Protein AF-A0A414ZRD3-F1 (afdb_monomer_lite)

Foldseek 3Di:
DDAQWEPVCVVVVNFKAKFQPFAPQVPPADKAQEQEAEPVRFFAKYFFFWWKAWAAAPPPDDGYTYIYRDAQQAFTWTFHADFPPPDDDDDPPPDPRPRIDGTPGTTTIGHHDFVVVPWGKMKMWLRLAYPVASVLLDAFWKWADPRRGGIHTDGNVCVVVSVQGGQWMWGQHDWDDDPVTIIGMTTTPHGHGHD

Secondary structure (DSSP, 8-state):
----S-HHHHHTT----EEEEE-GGGTTS-EEEEEEE-TTS-B--EETT-EEEEEEE-SSSSSEEEEEEPPTTS--EEE-PPP---S----TT------EEPTTS-EEEEEPPPTTT---EEEEEGGGB-GGGGGG--TT-EEEE-SSS-EEEE-GGGHHHHHHH-SEEEEEEEEEE-SS-EEEEEEEEEE----

pLDDT: mean 84.53, std 17.94, range [35.38, 98.69]

Sequence (195 aa):
MAIFTNLVAKEQKLHGLFESSQLLATDVGNIYDALVRDESNNPISVDNGVALKIGDYSGNGLEERYATIAKITDKIAVTGAPAEVKTALTIEQGQAYNYTNPAGKPVKTYQIADPSVHIDIFGIASYQFTDDSAEKVKVGNLVTVDGKGAWLASEATDLATLQGTNGFIGKIHSLSVGTYYTIVRIQVLQNKDIA

Organism: NCBI:txid39491

Structure (mmCIF, N/CA/C/O backbone):
data_AF-A0A414ZRD3-F1
#
_entry.id   AF-A0A414ZRD3-F1
#
loop_
_atom_site.group_PDB
_atom_site.id
_atom_site.type_symbol
_atom_site.label_atom_id
_atom_site.label_alt_id
_atom_site.label_comp_id
_atom_site.label_asym_id
_atom_site.label_entity_id
_atom_site.label_seq_id
_atom_site.pdbx_PDB_ins_code
_atom_site.Cartn_x
_atom_site.Cartn_y
_atom_site.Cartn_z
_atom_site.occupancy
_atom_site.B_iso_or_equiv
_atom_site.auth_seq_id
_atom_site.auth_comp_id
_atom_site.auth_asym_id
_atom_site.auth_atom_id
_atom_site.pdbx_PDB_model_num
ATOM 1 N N . MET A 1 1 ? -3.265 14.298 -15.987 1.00 35.41 1 MET A N 1
ATOM 2 C CA . MET A 1 1 ? -2.318 13.745 -15.000 1.00 35.41 1 MET A CA 1
ATOM 3 C C . MET A 1 1 ? -3.054 13.688 -13.671 1.00 35.41 1 MET A C 1
ATOM 5 O O . MET A 1 1 ? -3.299 14.736 -13.086 1.00 35.41 1 MET A O 1
ATOM 9 N N . ALA A 1 2 ? -3.560 12.514 -13.289 1.00 36.84 2 ALA A N 1
ATOM 10 C CA . ALA A 1 2 ? -4.212 12.340 -11.995 1.00 36.84 2 ALA A CA 1
ATOM 11 C C . ALA A 1 2 ? -3.106 12.108 -10.963 1.00 36.84 2 ALA A C 1
ATOM 13 O O . ALA A 1 2 ? -2.348 11.153 -11.087 1.00 36.84 2 ALA A O 1
ATOM 14 N N . ILE A 1 3 ? -2.955 13.044 -10.030 1.00 42.44 3 ILE A N 1
ATOM 15 C CA . ILE A 1 3 ? -2.097 12.880 -8.857 1.00 42.44 3 ILE A CA 1
ATOM 16 C C . ILE A 1 3 ? -3.043 12.403 -7.751 1.00 42.44 3 ILE A C 1
ATOM 18 O O . ILE A 1 3 ? -4.055 13.059 -7.495 1.00 42.44 3 ILE A O 1
ATOM 22 N N . PHE A 1 4 ? -2.771 11.228 -7.189 1.00 51.03 4 PHE A N 1
ATOM 23 C CA . PHE A 1 4 ? -3.685 10.457 -6.339 1.00 51.03 4 PHE A CA 1
ATOM 24 C C . PHE A 1 4 ? -3.555 10.846 -4.859 1.00 51.03 4 PHE A C 1
ATOM 26 O O . PHE A 1 4 ? -3.193 10.039 -4.009 1.00 51.03 4 PHE A O 1
ATOM 33 N N . THR A 1 5 ? -3.793 12.123 -4.569 1.00 48.34 5 THR A N 1
ATOM 34 C CA . THR A 1 5 ? -3.696 12.711 -3.223 1.00 48.34 5 THR A CA 1
ATOM 35 C C . THR A 1 5 ? -4.954 13.533 -2.936 1.00 48.34 5 THR A C 1
ATOM 37 O O . THR A 1 5 ? -5.730 13.831 -3.852 1.00 48.34 5 THR A O 1
ATOM 40 N N . ASN A 1 6 ? -5.188 13.868 -1.668 1.00 50.28 6 ASN A N 1
ATOM 41 C CA . ASN A 1 6 ? -6.311 14.712 -1.283 1.00 50.28 6 ASN A CA 1
ATOM 42 C C . ASN A 1 6 ? -6.198 16.153 -1.835 1.00 50.28 6 ASN A C 1
ATOM 44 O O . ASN A 1 6 ? -5.124 16.606 -2.249 1.00 50.28 6 ASN A O 1
ATOM 48 N N . LEU A 1 7 ? -7.315 16.893 -1.887 1.00 46.22 7 LEU A N 1
ATOM 49 C CA . LEU A 1 7 ? -7.346 18.200 -2.566 1.00 46.22 7 LEU A CA 1
ATOM 50 C C . LEU A 1 7 ? -6.367 19.206 -1.935 1.00 46.22 7 LEU A C 1
ATOM 52 O O . LEU A 1 7 ? -5.680 19.937 -2.649 1.00 46.22 7 LEU A O 1
ATOM 56 N N . VAL A 1 8 ? -6.242 19.177 -0.607 1.00 49.94 8 VAL A N 1
ATOM 57 C CA . VAL A 1 8 ? -5.342 20.046 0.165 1.00 49.94 8 VAL A CA 1
ATOM 58 C C . VAL A 1 8 ? -3.869 19.767 -0.157 1.00 49.94 8 VAL A C 1
ATOM 60 O O . VAL A 1 8 ? -3.094 20.700 -0.368 1.00 49.94 8 VAL A O 1
ATOM 63 N N . ALA A 1 9 ? -3.461 18.502 -0.269 1.00 53.88 9 ALA A N 1
ATOM 64 C CA . ALA A 1 9 ? -2.097 18.139 -0.648 1.00 53.88 9 ALA A CA 1
ATOM 65 C C . ALA A 1 9 ? -1.791 18.499 -2.106 1.00 53.88 9 ALA A C 1
ATOM 67 O O . ALA A 1 9 ? -0.681 18.944 -2.402 1.00 53.88 9 ALA A O 1
ATOM 68 N N . LYS A 1 10 ? -2.774 18.397 -3.009 1.00 54.47 10 LYS A N 1
ATOM 69 C CA . LYS A 1 10 ? -2.635 18.878 -4.391 1.00 54.47 10 LYS A CA 1
ATOM 70 C C . LYS A 1 10 ? -2.403 20.391 -4.453 1.00 54.47 10 LYS A C 1
ATOM 72 O O . LYS A 1 10 ? -1.546 20.842 -5.213 1.00 54.47 10 LYS A O 1
ATOM 77 N N . GLU A 1 11 ? -3.132 21.171 -3.656 1.00 47.06 11 GLU A N 1
ATOM 78 C CA . GLU A 1 11 ? -2.962 22.629 -3.555 1.00 47.06 11 GLU A CA 1
ATOM 79 C C . GLU A 1 11 ? -1.602 23.014 -2.954 1.00 47.06 11 GLU A C 1
ATOM 81 O O . GLU A 1 11 ? -0.980 23.984 -3.387 1.00 47.06 11 GLU A O 1
ATOM 86 N N . GLN A 1 12 ? -1.103 22.208 -2.015 1.00 57.59 12 GLN A N 1
ATOM 87 C CA . GLN A 1 12 ? 0.185 22.405 -1.346 1.00 57.59 12 GLN A CA 1
ATOM 88 C C . GLN A 1 12 ? 1.379 21.752 -2.062 1.00 57.59 12 GLN A C 1
ATOM 90 O O . GLN A 1 12 ? 2.509 21.885 -1.596 1.00 57.59 12 GLN A O 1
ATOM 95 N N . LYS A 1 13 ? 1.159 21.078 -3.203 1.00 62.69 13 LYS A N 1
ATOM 96 C CA . LYS A 1 13 ? 2.177 20.305 -3.946 1.00 62.69 13 LYS A CA 1
ATOM 97 C C . LYS A 1 13 ? 2.920 19.280 -3.074 1.00 62.69 13 LYS A C 1
ATOM 99 O O . LYS A 1 13 ? 4.121 19.075 -3.240 1.00 62.69 13 LYS A O 1
ATOM 104 N N . LEU A 1 14 ? 2.213 18.652 -2.138 1.00 66.56 14 LEU A N 1
ATOM 105 C CA . LEU A 1 14 ? 2.764 17.562 -1.338 1.00 66.56 14 LEU A CA 1
ATOM 106 C C . LEU A 1 14 ? 2.752 16.269 -2.160 1.00 66.56 14 LEU A C 1
ATOM 108 O O . LEU A 1 14 ? 1.752 15.940 -2.797 1.00 66.56 14 LEU A O 1
ATOM 112 N N . HIS A 1 15 ? 3.865 15.544 -2.122 1.00 73.19 15 HIS A N 1
ATOM 113 C CA . HIS A 1 15 ? 4.034 14.240 -2.762 1.00 73.19 15 HIS A CA 1
ATOM 114 C C . HIS A 1 15 ? 4.050 13.141 -1.692 1.00 73.19 15 HIS A C 1
ATOM 116 O O . HIS A 1 15 ? 4.517 13.401 -0.587 1.00 73.19 15 HIS A O 1
ATOM 122 N N . GLY A 1 16 ? 3.522 11.950 -2.003 1.00 72.75 16 GLY A N 1
ATOM 123 C CA . GLY A 1 16 ? 3.309 10.850 -1.040 1.00 72.75 16 GLY A CA 1
ATOM 124 C C . GLY A 1 16 ? 4.545 10.393 -0.256 1.00 72.75 16 GLY A C 1
ATOM 125 O O . GLY A 1 16 ? 5.668 10.648 -0.646 1.00 72.75 16 GLY A O 1
ATOM 126 N N . LEU A 1 17 ? 4.376 9.701 0.867 1.00 82.50 17 LEU A N 1
ATOM 127 C CA . LEU A 1 17 ? 5.479 9.278 1.736 1.00 82.50 17 LEU A CA 1
ATOM 128 C C . LEU A 1 17 ? 5.394 7.780 2.009 1.00 82.50 17 LEU A C 1
ATOM 130 O O . LEU A 1 17 ? 4.309 7.212 2.079 1.00 82.50 17 LEU A O 1
ATOM 134 N N . PHE A 1 18 ? 6.549 7.154 2.219 1.00 87.75 18 PHE A N 1
ATOM 135 C CA . PHE A 1 18 ? 6.627 5.771 2.668 1.00 87.75 18 PHE A CA 1
ATOM 136 C C . PHE A 1 18 ? 7.650 5.608 3.792 1.00 87.75 18 PHE A C 1
ATOM 138 O O . PHE A 1 18 ? 8.764 6.123 3.702 1.00 87.75 18 PHE A O 1
ATOM 145 N N . GLU A 1 19 ? 7.274 4.874 4.835 1.00 88.56 19 GLU A N 1
ATOM 146 C CA . GLU A 1 19 ? 8.151 4.460 5.930 1.00 88.56 19 GLU A CA 1
ATOM 147 C C . GLU A 1 19 ? 8.167 2.927 6.009 1.00 88.56 19 GLU A C 1
ATOM 149 O O . GLU A 1 19 ? 7.139 2.295 6.252 1.00 88.56 19 GLU A O 1
ATOM 154 N N . SER A 1 20 ? 9.336 2.312 5.832 1.00 86.75 20 SER A N 1
ATOM 155 C CA . SER A 1 20 ? 9.528 0.872 6.021 1.00 86.75 20 SER A CA 1
ATOM 156 C C . SER A 1 20 ? 9.802 0.572 7.500 1.00 86.75 20 SER A C 1
ATOM 158 O O . SER A 1 20 ? 10.960 0.527 7.917 1.00 86.75 20 SER A O 1
ATOM 160 N N . SER A 1 21 ? 8.751 0.433 8.312 1.00 84.06 21 SER A N 1
ATOM 161 C CA . SER A 1 21 ? 8.888 0.269 9.769 1.00 84.06 21 SER A CA 1
ATOM 162 C C . SER A 1 21 ? 9.211 -1.175 10.180 1.00 84.06 21 SER A C 1
ATOM 164 O O . SER A 1 21 ? 10.106 -1.399 10.988 1.00 84.06 21 SER A O 1
ATOM 166 N N . GLN A 1 22 ? 8.471 -2.151 9.646 1.00 92.56 22 GLN A N 1
ATOM 167 C CA . GLN A 1 22 ? 8.646 -3.580 9.910 1.00 92.56 22 GLN A CA 1
ATOM 168 C C . GLN A 1 22 ? 8.174 -4.368 8.684 1.00 92.56 22 GLN A C 1
ATOM 170 O O . GLN A 1 22 ? 7.036 -4.823 8.636 1.00 92.56 22 GLN A O 1
ATOM 175 N N . LEU A 1 23 ? 9.024 -4.498 7.670 1.00 93.00 23 LEU A N 1
ATOM 176 C CA . LEU A 1 23 ? 8.671 -5.190 6.432 1.00 93.00 23 LEU A CA 1
ATOM 177 C C . LEU A 1 23 ? 9.570 -6.394 6.223 1.00 93.00 23 LEU A C 1
ATOM 179 O O . LEU A 1 23 ? 10.780 -6.241 6.134 1.00 93.00 23 LEU A O 1
ATOM 183 N N . LEU A 1 24 ? 8.988 -7.578 6.030 1.00 93.12 24 LEU A N 1
ATOM 184 C CA . LEU A 1 24 ? 9.769 -8.775 5.703 1.00 93.12 24 LEU A CA 1
ATOM 185 C C . LEU A 1 24 ? 10.642 -8.563 4.452 1.00 93.12 24 LEU A C 1
ATOM 187 O O . LEU A 1 24 ? 11.745 -9.101 4.347 1.00 93.12 24 LEU A O 1
ATOM 191 N N . ALA A 1 25 ? 10.155 -7.754 3.507 1.00 89.44 25 ALA A N 1
ATOM 192 C CA . ALA A 1 25 ? 10.850 -7.397 2.275 1.00 89.44 25 ALA A CA 1
ATOM 193 C C . ALA A 1 25 ? 12.194 -6.684 2.479 1.00 89.44 25 ALA A C 1
ATOM 195 O O . ALA A 1 25 ? 13.026 -6.744 1.581 1.00 89.44 25 ALA A O 1
ATOM 196 N N . THR A 1 26 ? 12.435 -6.028 3.620 1.00 87.06 26 THR A N 1
ATOM 197 C CA . THR A 1 26 ? 13.738 -5.389 3.870 1.00 87.06 26 THR A CA 1
ATOM 198 C C . THR A 1 26 ? 14.822 -6.385 4.263 1.00 87.06 26 THR A C 1
ATOM 200 O O . THR A 1 26 ? 15.998 -6.065 4.117 1.00 87.06 26 THR A O 1
ATOM 203 N N . ASP A 1 27 ? 14.434 -7.579 4.716 1.00 86.38 27 ASP A N 1
ATOM 204 C CA . ASP A 1 27 ? 15.366 -8.614 5.160 1.00 86.38 27 ASP A CA 1
ATOM 205 C C . ASP A 1 27 ? 15.469 -9.766 4.153 1.00 86.38 27 ASP A C 1
ATOM 207 O O . ASP A 1 27 ? 16.566 -10.135 3.735 1.00 86.38 27 ASP A O 1
ATOM 211 N N . VAL A 1 28 ? 14.331 -10.363 3.776 1.00 87.00 28 VAL A N 1
ATOM 212 C CA . VAL A 1 28 ? 14.288 -11.621 2.997 1.00 87.00 28 VAL A CA 1
ATOM 213 C C . VAL A 1 28 ? 13.111 -11.738 2.017 1.00 87.00 28 VAL A C 1
ATOM 215 O O . VAL A 1 28 ? 13.013 -12.732 1.299 1.00 87.00 28 VAL A O 1
ATOM 218 N N . GLY A 1 29 ? 12.183 -10.779 1.995 1.00 84.38 29 GLY A N 1
ATOM 219 C CA . GLY A 1 29 ? 11.074 -10.756 1.032 1.00 84.38 29 GLY A CA 1
ATOM 220 C C . GLY A 1 29 ? 11.460 -10.137 -0.317 1.00 84.38 29 GLY A C 1
ATOM 221 O O . GLY A 1 29 ? 12.619 -9.813 -0.563 1.00 84.38 29 GLY A O 1
ATOM 222 N N . ASN A 1 30 ? 10.480 -9.956 -1.208 1.00 90.69 30 ASN A N 1
ATOM 223 C CA . ASN A 1 30 ? 10.746 -9.365 -2.519 1.00 90.69 30 ASN A CA 1
ATOM 224 C C . ASN A 1 30 ? 10.686 -7.833 -2.485 1.00 90.69 30 ASN A C 1
ATOM 226 O O . ASN A 1 30 ? 9.733 -7.234 -1.977 1.00 90.69 30 ASN A O 1
ATOM 230 N N . ILE A 1 31 ? 11.668 -7.215 -3.134 1.00 91.75 31 ILE A N 1
ATOM 231 C CA . ILE A 1 31 ? 11.640 -5.814 -3.547 1.00 91.75 31 ILE A CA 1
ATOM 232 C C . ILE A 1 31 ? 11.583 -5.816 -5.073 1.00 91.75 31 ILE A C 1
ATOM 234 O O . ILE A 1 31 ? 12.368 -6.496 -5.726 1.00 91.75 31 ILE A O 1
ATOM 238 N N . TYR A 1 32 ? 10.635 -5.082 -5.641 1.00 91.75 32 TYR A N 1
ATOM 239 C CA . TYR A 1 32 ? 10.411 -5.019 -7.080 1.00 91.75 32 TYR A CA 1
ATOM 240 C C . TYR A 1 32 ? 10.916 -3.702 -7.657 1.00 91.75 32 TYR A C 1
ATOM 242 O O . TYR A 1 32 ? 10.793 -2.651 -7.024 1.00 91.75 32 TYR A O 1
ATOM 250 N N . ASP A 1 33 ? 11.381 -3.756 -8.902 1.00 92.44 33 ASP A N 1
ATOM 251 C CA . ASP A 1 33 ? 11.496 -2.590 -9.773 1.00 92.44 33 ASP A CA 1
ATOM 252 C C . ASP A 1 33 ? 10.212 -2.473 -10.604 1.00 92.44 33 ASP A C 1
ATOM 254 O O . ASP A 1 33 ? 10.055 -3.111 -11.641 1.00 92.44 33 ASP A O 1
ATOM 258 N N . ALA A 1 34 ? 9.235 -1.708 -10.117 1.00 93.25 34 ALA A N 1
ATOM 259 C CA . ALA A 1 34 ? 7.909 -1.658 -10.723 1.00 93.25 34 ALA A CA 1
ATOM 260 C C . ALA A 1 34 ? 7.821 -0.578 -11.810 1.00 93.25 34 ALA A C 1
ATOM 262 O O . ALA A 1 34 ? 7.983 0.609 -11.538 1.00 93.25 34 ALA A O 1
ATOM 263 N N . LEU A 1 35 ? 7.507 -0.969 -13.042 1.00 93.75 35 LEU A N 1
ATOM 264 C CA . LEU A 1 35 ? 7.191 -0.062 -14.139 1.00 93.75 35 LEU A CA 1
ATOM 265 C C . LEU A 1 35 ? 5.676 0.174 -14.183 1.00 93.75 35 LEU A C 1
ATOM 267 O O . LEU A 1 35 ? 4.923 -0.644 -14.721 1.00 93.75 35 LEU A O 1
ATOM 271 N N . VAL A 1 36 ? 5.237 1.291 -13.596 1.00 94.38 36 VAL A N 1
ATOM 272 C CA . VAL A 1 36 ? 3.813 1.560 -13.341 1.00 94.38 36 VAL A CA 1
ATOM 273 C C . VAL A 1 36 ? 3.098 2.113 -14.568 1.00 94.38 36 VAL A C 1
ATOM 275 O O . VAL A 1 36 ? 3.579 3.042 -15.227 1.00 94.38 36 VAL A O 1
ATOM 278 N N . ARG A 1 37 ? 1.932 1.539 -14.869 1.00 94.75 37 ARG A N 1
ATOM 279 C CA . ARG A 1 37 ? 1.110 1.874 -16.033 1.00 94.75 37 ARG A CA 1
ATOM 280 C C . ARG A 1 37 ? -0.361 2.049 -15.673 1.00 94.75 37 ARG A C 1
ATOM 282 O O . ARG A 1 37 ? -0.838 1.511 -14.674 1.00 94.75 37 ARG A O 1
ATOM 289 N N . ASP A 1 38 ? -1.068 2.814 -16.497 1.00 92.38 38 ASP A N 1
ATOM 290 C CA . ASP A 1 38 ? -2.527 2.903 -16.456 1.00 92.38 38 ASP A CA 1
ATOM 291 C C . ASP A 1 38 ? -3.198 1.704 -17.155 1.00 92.38 38 ASP A C 1
ATOM 293 O O . ASP A 1 38 ? -2.541 0.828 -17.722 1.00 92.38 38 ASP A O 1
ATOM 297 N N . GLU A 1 39 ? -4.532 1.668 -17.136 1.00 87.31 39 GLU A N 1
ATOM 298 C CA . GLU A 1 39 ? -5.321 0.604 -17.776 1.00 87.31 39 GLU A CA 1
ATOM 299 C C . GLU A 1 39 ? -5.175 0.567 -19.308 1.00 87.31 39 GLU A C 1
ATOM 301 O O . GLU A 1 39 ? -5.466 -0.449 -19.934 1.00 87.31 39 GLU A O 1
ATOM 306 N N . SER A 1 40 ? -4.705 1.657 -19.920 1.00 91.06 40 SER A N 1
ATOM 307 C CA . SER A 1 40 ? -4.393 1.749 -21.351 1.00 91.06 40 SER A CA 1
ATOM 308 C C . SER A 1 40 ? -2.931 1.404 -21.655 1.00 91.06 40 SER A C 1
ATOM 310 O O . SER A 1 40 ? -2.465 1.619 -22.774 1.00 91.06 40 SER A O 1
ATOM 312 N N . ASN A 1 41 ? -2.206 0.846 -20.678 1.00 89.81 41 ASN A N 1
ATOM 313 C CA . ASN A 1 41 ? -0.805 0.452 -20.773 1.00 89.81 41 ASN A CA 1
ATOM 314 C C . ASN A 1 41 ? 0.167 1.633 -20.982 1.00 89.81 41 ASN A C 1
ATOM 316 O O . ASN A 1 41 ? 1.323 1.428 -21.374 1.00 89.81 41 ASN A O 1
ATOM 320 N N . ASN A 1 42 ? -0.256 2.866 -20.696 1.00 93.50 42 ASN A N 1
ATOM 321 C CA . ASN A 1 42 ? 0.625 4.028 -20.737 1.00 93.50 42 ASN A CA 1
ATOM 322 C C . ASN A 1 42 ? 1.399 4.142 -19.422 1.00 93.50 42 ASN A C 1
ATOM 324 O O . ASN A 1 42 ? 0.802 3.997 -18.355 1.00 93.50 42 ASN A O 1
ATOM 328 N N . PRO A 1 43 ? 2.709 4.437 -19.455 1.00 92.62 43 PRO A N 1
ATOM 329 C CA . PRO A 1 43 ? 3.460 4.718 -18.241 1.00 92.62 43 PRO A CA 1
ATOM 330 C C . PRO A 1 43 ? 2.903 5.940 -17.507 1.00 92.62 43 PRO A C 1
ATOM 332 O O . PRO A 1 43 ? 2.621 6.966 -18.129 1.00 92.62 43 PRO A O 1
ATOM 335 N N . ILE A 1 44 ? 2.805 5.851 -16.183 1.00 91.56 44 ILE A N 1
ATOM 336 C CA . ILE A 1 44 ? 2.322 6.941 -15.329 1.00 91.56 44 ILE A CA 1
ATOM 337 C C . ILE A 1 44 ? 3.315 7.255 -14.218 1.00 91.56 44 ILE A C 1
ATOM 339 O O . ILE A 1 44 ? 4.069 6.388 -13.780 1.00 91.56 44 ILE A O 1
ATOM 343 N N . SER A 1 45 ? 3.313 8.509 -13.769 1.00 88.50 45 SER A N 1
ATOM 344 C CA . SER A 1 45 ? 4.030 8.895 -12.557 1.00 88.50 45 SER A CA 1
ATOM 345 C C . SER A 1 45 ? 3.254 8.433 -11.329 1.00 88.50 45 SER A C 1
ATOM 347 O O . SER A 1 45 ? 2.021 8.439 -11.342 1.00 88.50 45 SER A O 1
ATOM 349 N N . VAL A 1 46 ? 3.964 8.074 -10.265 1.00 87.12 46 VAL A N 1
ATOM 350 C CA . VAL A 1 46 ? 3.355 7.573 -9.030 1.00 87.12 46 VAL A CA 1
ATOM 351 C C . VAL A 1 46 ? 4.113 8.063 -7.807 1.00 87.12 46 VAL A C 1
ATOM 353 O O . VAL A 1 46 ? 5.341 8.101 -7.802 1.00 87.12 46 VAL A O 1
ATOM 356 N N . ASP A 1 47 ? 3.390 8.417 -6.755 1.00 86.94 47 ASP A N 1
ATOM 357 C CA . ASP A 1 47 ? 4.009 8.822 -5.498 1.00 86.94 47 ASP A CA 1
ATOM 358 C C . ASP A 1 47 ? 4.484 7.618 -4.675 1.00 86.94 47 ASP A C 1
ATOM 360 O O . ASP A 1 47 ? 4.037 6.485 -4.869 1.00 86.94 47 ASP A O 1
ATOM 364 N N . ASN A 1 48 ? 5.389 7.862 -3.731 1.00 88.50 48 ASN A N 1
ATOM 365 C CA . ASN A 1 48 ? 5.689 6.922 -2.659 1.00 88.50 48 ASN A CA 1
ATOM 366 C C . ASN A 1 48 ? 4.452 6.692 -1.778 1.00 88.50 48 ASN A C 1
ATOM 368 O O . ASN A 1 48 ? 3.598 7.564 -1.619 1.00 88.50 48 ASN A O 1
ATOM 372 N N . GLY A 1 49 ? 4.353 5.504 -1.193 1.00 90.50 49 GLY A N 1
ATOM 373 C CA . GLY A 1 49 ? 3.226 5.103 -0.358 1.00 90.50 49 GLY A CA 1
ATOM 374 C C . GLY A 1 49 ? 1.972 4.729 -1.148 1.00 90.50 49 GLY A C 1
ATOM 375 O O . GLY A 1 49 ? 0.939 4.474 -0.539 1.00 90.50 49 GLY A O 1
ATOM 376 N N . VAL A 1 50 ? 2.025 4.683 -2.481 1.00 94.25 50 VAL A N 1
ATOM 377 C CA . VAL A 1 50 ? 0.907 4.223 -3.314 1.00 94.25 50 VAL A CA 1
ATOM 378 C C . VAL A 1 50 ? 0.921 2.698 -3.388 1.00 94.25 50 VAL A C 1
ATOM 380 O O . VAL A 1 50 ? 1.960 2.075 -3.617 1.00 94.25 50 VAL A O 1
ATOM 383 N N . ALA A 1 51 ? -0.254 2.097 -3.206 1.00 97.12 51 ALA A N 1
ATOM 384 C CA . ALA A 1 51 ? -0.452 0.664 -3.351 1.00 97.12 51 ALA A CA 1
ATOM 385 C C . ALA A 1 51 ? -0.541 0.257 -4.830 1.00 97.12 51 ALA A C 1
ATOM 387 O O . ALA A 1 51 ? -1.334 0.801 -5.605 1.00 97.12 51 ALA A O 1
ATOM 388 N N . LEU A 1 52 ? 0.251 -0.741 -5.207 1.00 97.19 52 LEU A N 1
ATOM 389 C CA . LEU A 1 52 ? 0.340 -1.281 -6.556 1.00 97.19 52 LEU A CA 1
ATOM 390 C C . LEU A 1 52 ? -0.026 -2.760 -6.593 1.00 97.19 52 LEU A C 1
ATOM 392 O O . LEU A 1 52 ? 0.313 -3.521 -5.687 1.00 97.19 52 LEU A O 1
ATOM 396 N N . LYS A 1 53 ? -0.625 -3.176 -7.707 1.00 97.38 53 LYS A N 1
ATOM 397 C CA . LYS A 1 53 ? -0.685 -4.576 -8.112 1.00 97.38 53 LYS A CA 1
ATOM 398 C C . LYS A 1 53 ? 0.549 -4.891 -8.949 1.00 97.38 53 LYS A C 1
ATOM 400 O O . LYS A 1 53 ? 0.742 -4.310 -10.017 1.00 97.38 53 LYS A O 1
ATOM 405 N N . ILE A 1 54 ? 1.368 -5.825 -8.476 1.00 96.25 54 ILE A N 1
ATOM 406 C CA . ILE A 1 54 ? 2.532 -6.313 -9.222 1.00 96.25 54 ILE A CA 1
ATOM 407 C C . ILE A 1 54 ? 2.086 -7.342 -10.260 1.00 96.25 54 ILE A C 1
ATOM 409 O O . ILE A 1 54 ? 1.378 -8.295 -9.935 1.00 96.25 54 ILE A O 1
ATOM 413 N N . GLY A 1 55 ? 2.517 -7.143 -11.500 1.00 94.25 55 GLY A N 1
ATOM 414 C CA . GLY A 1 55 ? 2.262 -8.026 -12.628 1.00 94.25 55 GLY A CA 1
ATOM 415 C C . GLY A 1 55 ? 3.493 -8.821 -13.064 1.00 94.25 55 GLY A C 1
ATOM 416 O O . GLY A 1 55 ? 4.376 -9.175 -12.268 1.00 94.25 55 GLY A O 1
ATOM 417 N N . ASP A 1 56 ? 3.515 -9.116 -14.360 1.00 92.19 56 ASP A N 1
ATOM 418 C CA . ASP A 1 56 ? 4.540 -9.930 -15.007 1.00 92.19 56 ASP A CA 1
ATOM 419 C C . ASP A 1 56 ? 5.870 -9.188 -15.174 1.00 92.19 56 ASP A C 1
ATOM 421 O O . ASP A 1 56 ? 5.951 -7.959 -15.094 1.00 92.19 56 ASP A O 1
ATOM 425 N N . TYR A 1 57 ? 6.928 -9.955 -15.435 1.00 91.06 57 TYR A N 1
ATOM 426 C CA . TYR A 1 57 ? 8.236 -9.413 -15.789 1.00 91.06 57 TYR A CA 1
ATOM 427 C C . TYR A 1 57 ? 8.165 -8.589 -17.076 1.00 91.06 57 TYR A C 1
ATOM 429 O O . TYR A 1 57 ? 7.552 -9.009 -18.057 1.00 91.06 57 TYR A O 1
ATOM 437 N N . SER A 1 58 ? 8.848 -7.443 -17.097 1.00 85.94 58 SER A N 1
ATOM 438 C CA . SER A 1 58 ? 8.936 -6.609 -18.303 1.00 85.94 58 SER A CA 1
ATOM 439 C C . SER A 1 58 ? 9.915 -7.157 -19.349 1.00 85.94 58 SER A C 1
ATOM 441 O O . SER A 1 58 ? 9.921 -6.703 -20.493 1.00 85.94 58 SER A O 1
ATOM 443 N N . GLY A 1 59 ? 10.761 -8.116 -18.955 1.00 77.00 59 GLY A N 1
ATOM 444 C CA . GLY A 1 59 ? 11.850 -8.656 -19.771 1.00 77.00 59 GLY A CA 1
ATOM 445 C C . GLY A 1 59 ? 13.126 -7.803 -19.770 1.00 77.00 59 GLY A C 1
ATOM 446 O O . GLY A 1 59 ? 14.131 -8.242 -20.326 1.00 77.00 59 GLY A O 1
ATOM 447 N N . ASN A 1 60 ? 13.122 -6.626 -19.130 1.00 65.25 60 ASN A N 1
ATOM 448 C CA . ASN A 1 60 ? 14.299 -5.771 -18.969 1.00 65.25 60 ASN A CA 1
ATOM 449 C C . ASN A 1 60 ? 14.855 -5.883 -17.546 1.00 65.25 60 ASN A C 1
ATOM 451 O O . ASN A 1 60 ? 14.257 -5.400 -16.596 1.00 65.25 60 ASN A O 1
ATOM 455 N N . GLY A 1 61 ? 16.031 -6.491 -17.393 1.00 60.25 61 GLY A N 1
ATOM 456 C CA . GLY A 1 61 ? 16.590 -6.764 -16.067 1.00 60.25 61 GLY A CA 1
ATOM 457 C C . GLY A 1 61 ? 15.906 -7.946 -15.371 1.00 60.25 61 GLY A C 1
ATOM 458 O O . GLY A 1 61 ? 14.867 -8.440 -15.801 1.00 60.25 61 GLY A O 1
ATOM 459 N N . LEU A 1 62 ? 16.538 -8.456 -14.314 1.00 64.31 62 LEU A N 1
ATOM 460 C CA . LEU A 1 62 ? 16.102 -9.694 -13.655 1.00 64.31 62 LEU A CA 1
ATOM 461 C C . LEU A 1 62 ? 14.909 -9.490 -12.700 1.00 64.31 62 LEU A C 1
ATOM 463 O O . LEU A 1 62 ? 14.248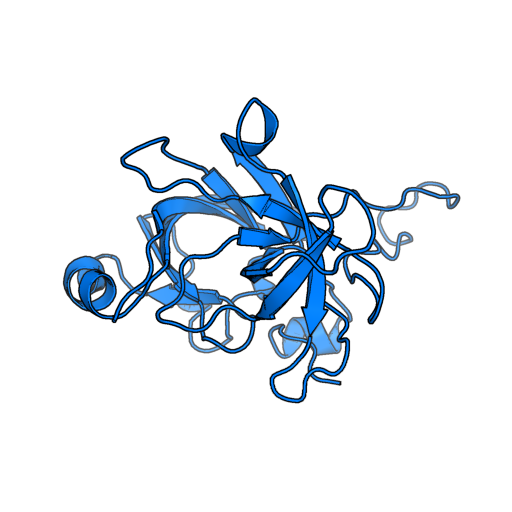 -10.463 -12.346 1.00 64.31 62 LEU A O 1
ATOM 467 N N . GLU A 1 63 ? 14.621 -8.247 -12.300 1.00 74.81 63 GLU A N 1
ATOM 468 C CA . GLU A 1 63 ? 13.668 -7.922 -11.223 1.00 74.81 63 GLU A CA 1
ATOM 469 C C . GLU A 1 63 ? 12.612 -6.869 -11.617 1.00 74.81 63 GLU A C 1
ATOM 471 O O . GLU A 1 63 ? 11.702 -6.593 -10.831 1.00 74.81 63 GLU A O 1
ATOM 476 N N . GLU A 1 64 ? 12.684 -6.310 -12.836 1.00 90.62 64 GLU A N 1
ATOM 477 C CA . GLU A 1 64 ? 11.710 -5.319 -13.309 1.00 90.62 64 GLU A CA 1
ATOM 478 C C . GLU A 1 64 ? 10.377 -5.986 -13.669 1.00 90.62 64 GLU A C 1
ATOM 480 O O . GLU A 1 64 ? 10.313 -6.970 -14.418 1.00 90.62 64 GLU A O 1
ATOM 485 N N . ARG A 1 65 ? 9.286 -5.433 -13.143 1.00 94.06 65 ARG A N 1
ATOM 486 C CA . ARG A 1 65 ? 7.927 -5.939 -13.345 1.00 94.06 65 ARG A CA 1
ATOM 487 C C . ARG A 1 65 ? 6.991 -4.827 -13.762 1.00 94.06 65 ARG A C 1
ATOM 489 O O . ARG A 1 65 ? 7.096 -3.704 -13.280 1.00 94.06 65 ARG A O 1
ATOM 496 N N . TYR A 1 66 ? 6.028 -5.144 -14.617 1.00 95.12 66 TYR A N 1
ATOM 497 C CA . TYR A 1 66 ? 4.900 -4.248 -14.826 1.00 95.12 66 TYR A CA 1
ATOM 498 C C . TYR A 1 66 ? 4.061 -4.159 -13.556 1.00 95.12 66 TYR A C 1
ATOM 500 O O . TYR A 1 66 ? 3.932 -5.129 -12.809 1.00 95.12 66 TYR A O 1
ATOM 508 N N . ALA A 1 67 ? 3.473 -2.994 -13.322 1.00 96.31 67 ALA A N 1
ATOM 509 C CA . ALA A 1 67 ? 2.540 -2.797 -12.228 1.00 96.31 67 ALA A CA 1
ATOM 510 C C . ALA A 1 67 ? 1.436 -1.816 -12.618 1.00 96.31 67 ALA A C 1
ATOM 512 O O . ALA A 1 67 ? 1.620 -0.958 -13.483 1.00 96.31 67 ALA A O 1
ATOM 513 N N . THR A 1 68 ? 0.301 -1.922 -11.943 1.00 97.06 68 THR A N 1
ATOM 514 C CA . THR A 1 68 ? -0.795 -0.951 -12.024 1.00 97.06 68 THR A CA 1
ATOM 515 C C . THR A 1 68 ? -1.136 -0.462 -10.627 1.00 97.06 68 THR A C 1
ATOM 517 O O . THR A 1 68 ? -0.765 -1.092 -9.636 1.00 97.06 68 THR A O 1
ATOM 520 N N . ILE A 1 69 ? -1.881 0.639 -10.532 1.00 96.75 69 ILE A N 1
ATOM 521 C CA . ILE A 1 69 ? -2.543 1.002 -9.275 1.00 96.75 69 ILE A CA 1
ATOM 522 C C . ILE A 1 69 ? -3.391 -0.189 -8.808 1.00 96.75 69 ILE A C 1
ATOM 524 O O . ILE A 1 69 ? -4.085 -0.807 -9.622 1.00 96.75 69 ILE A O 1
ATOM 528 N N . ALA A 1 70 ? -3.283 -0.546 -7.528 1.00 97.06 70 ALA A N 1
ATOM 529 C CA . ALA A 1 70 ? -4.039 -1.659 -6.971 1.00 97.06 70 ALA A CA 1
ATOM 530 C C . ALA A 1 70 ? -5.539 -1.352 -6.979 1.00 97.06 70 ALA A C 1
ATOM 532 O O . ALA A 1 70 ? -5.958 -0.279 -6.540 1.00 97.06 70 ALA A O 1
ATOM 533 N N . LYS A 1 71 ? -6.349 -2.307 -7.442 1.00 96.88 71 LYS A N 1
ATOM 534 C CA . LYS A 1 71 ? -7.806 -2.288 -7.294 1.00 96.88 71 LYS A CA 1
ATOM 535 C C . LYS A 1 71 ? -8.190 -2.779 -5.901 1.00 96.88 71 LYS A C 1
ATOM 537 O O . LYS A 1 71 ? -7.398 -3.401 -5.201 1.00 96.88 71 LYS A O 1
ATOM 542 N N . ILE A 1 72 ? -9.439 -2.526 -5.518 1.00 97.56 72 ILE A N 1
ATOM 543 C CA . ILE A 1 72 ? -9.994 -2.890 -4.204 1.00 97.56 72 ILE A CA 1
ATOM 544 C C . ILE A 1 72 ? -9.774 -4.377 -3.877 1.00 97.56 72 ILE A C 1
ATOM 546 O O . ILE A 1 72 ? -9.436 -4.713 -2.746 1.00 97.56 72 ILE A O 1
ATOM 550 N N . THR A 1 73 ? -9.924 -5.256 -4.866 1.00 97.88 73 THR A N 1
ATOM 551 C CA . THR A 1 73 ? -9.830 -6.717 -4.723 1.00 97.88 73 THR A CA 1
ATOM 552 C C . THR A 1 73 ? -8.406 -7.264 -4.812 1.00 97.88 73 THR A C 1
ATOM 554 O O . THR A 1 73 ? -8.202 -8.450 -4.576 1.00 97.88 73 THR A O 1
ATOM 557 N N . ASP A 1 74 ? -7.420 -6.444 -5.172 1.00 98.06 74 ASP A N 1
ATOM 558 C CA . ASP A 1 74 ? -6.056 -6.915 -5.399 1.00 98.06 74 ASP A CA 1
ATOM 559 C C . ASP A 1 74 ? -5.282 -7.043 -4.083 1.00 98.06 74 ASP A C 1
ATOM 561 O O . ASP A 1 74 ? -5.434 -6.226 -3.166 1.00 98.06 74 ASP A O 1
ATOM 565 N N . LYS A 1 75 ? -4.366 -8.015 -4.019 1.00 97.31 75 LYS A N 1
ATOM 566 C CA . LYS A 1 75 ? -3.233 -7.903 -3.093 1.00 97.31 75 LYS A CA 1
ATOM 567 C C . LYS A 1 75 ? -2.312 -6.765 -3.531 1.00 97.31 75 LYS A C 1
ATOM 569 O O . LYS A 1 75 ? -2.188 -6.470 -4.722 1.00 97.31 75 LYS A O 1
ATOM 574 N N . ILE A 1 76 ? -1.592 -6.186 -2.580 1.00 98.25 76 ILE A N 1
ATOM 575 C CA . ILE A 1 76 ? -0.770 -5.004 -2.821 1.00 98.25 76 ILE A CA 1
ATOM 576 C C . ILE A 1 76 ? 0.719 -5.239 -2.571 1.00 98.25 76 ILE A C 1
ATOM 578 O O . ILE A 1 76 ? 1.133 -6.078 -1.767 1.00 98.25 76 ILE A O 1
ATOM 582 N N . ALA A 1 77 ? 1.514 -4.415 -3.238 1.00 97.31 77 ALA A N 1
ATOM 583 C CA . ALA A 1 77 ? 2.852 -3.994 -2.849 1.00 97.31 77 ALA A CA 1
ATOM 584 C C . ALA A 1 77 ? 2.841 -2.457 -2.720 1.00 97.31 77 ALA A C 1
ATOM 586 O O . ALA A 1 77 ? 1.943 -1.815 -3.265 1.00 97.31 77 ALA A O 1
ATOM 587 N N . VAL A 1 78 ? 3.791 -1.844 -2.010 1.00 96.56 78 VAL A N 1
ATOM 588 C CA . VAL A 1 78 ? 3.767 -0.385 -1.764 1.00 96.56 78 VAL A CA 1
ATOM 589 C C . VAL A 1 78 ? 5.039 0.281 -2.273 1.00 96.56 78 VAL A C 1
ATOM 591 O O . VAL A 1 78 ? 6.147 -0.204 -2.029 1.00 96.56 78 VAL A O 1
ATOM 594 N N . THR A 1 79 ? 4.886 1.382 -3.011 1.00 93.44 79 THR A N 1
ATOM 595 C CA . THR A 1 79 ? 6.015 2.160 -3.540 1.00 93.44 79 THR A CA 1
ATOM 596 C C . THR A 1 79 ? 6.800 2.823 -2.414 1.00 93.44 79 THR A C 1
ATOM 598 O O . THR A 1 79 ? 6.232 3.427 -1.506 1.00 93.44 79 THR A O 1
ATOM 601 N N . GLY A 1 80 ? 8.125 2.754 -2.486 1.00 88.25 80 GLY A N 1
ATOM 602 C CA . GLY A 1 80 ? 9.006 3.311 -1.466 1.00 88.25 80 GLY A CA 1
ATOM 603 C C . GLY A 1 80 ? 10.387 3.628 -2.017 1.00 88.25 80 GLY A C 1
ATOM 604 O O . GLY A 1 80 ? 11.391 3.116 -1.531 1.00 88.25 80 GLY A O 1
ATOM 605 N N . ALA A 1 81 ? 10.473 4.460 -3.052 1.00 76.31 81 ALA A N 1
ATOM 606 C CA . ALA A 1 81 ? 11.782 4.869 -3.539 1.00 76.31 81 ALA A CA 1
ATOM 607 C C . ALA A 1 81 ? 12.536 5.657 -2.452 1.00 76.31 81 ALA A C 1
ATOM 609 O O . ALA A 1 81 ? 11.941 6.544 -1.824 1.00 76.31 81 ALA A O 1
ATOM 610 N N . PRO A 1 82 ? 13.833 5.375 -2.225 1.00 65.00 82 PRO A N 1
ATOM 611 C CA . PRO A 1 82 ? 14.645 6.218 -1.363 1.00 65.00 82 PRO A CA 1
ATOM 612 C C . PRO A 1 82 ? 14.656 7.637 -1.933 1.00 65.00 82 PRO A C 1
ATOM 614 O O . PRO A 1 82 ? 14.744 7.821 -3.148 1.00 65.00 82 PRO A O 1
ATOM 617 N N . ALA A 1 83 ? 14.577 8.642 -1.062 1.00 55.75 83 ALA A N 1
ATOM 618 C CA . ALA A 1 83 ? 14.671 10.027 -1.498 1.00 55.75 83 ALA A CA 1
ATOM 619 C C . ALA A 1 83 ? 15.991 10.233 -2.259 1.00 55.75 83 ALA A C 1
ATOM 621 O O . ALA A 1 83 ? 17.068 9.916 -1.746 1.00 55.75 83 ALA A O 1
ATOM 622 N N . GLU A 1 84 ? 15.925 10.768 -3.480 1.00 47.75 84 GLU A N 1
ATOM 623 C CA . GLU A 1 84 ? 17.130 11.150 -4.212 1.00 47.75 84 GLU A CA 1
ATOM 624 C C . GLU A 1 84 ? 17.768 12.376 -3.544 1.00 47.75 84 GLU A C 1
ATOM 626 O O . GLU A 1 84 ? 17.506 13.522 -3.902 1.00 47.75 84 GLU A O 1
ATOM 631 N N . VAL A 1 85 ? 18.635 12.142 -2.557 1.00 44.03 85 VAL A N 1
ATOM 632 C CA . VAL A 1 85 ? 19.433 13.189 -1.905 1.00 44.03 85 VAL A CA 1
ATOM 633 C C . VAL A 1 85 ? 20.616 13.552 -2.809 1.00 44.03 85 VAL A C 1
ATOM 635 O O . VAL A 1 85 ? 21.775 13.291 -2.491 1.00 44.03 85 VAL A O 1
ATOM 638 N N . LYS A 1 86 ? 20.353 14.125 -3.987 1.00 41.19 86 LYS A N 1
ATOM 639 C CA . LYS A 1 86 ? 21.405 14.715 -4.824 1.00 41.19 86 LYS A CA 1
ATOM 640 C C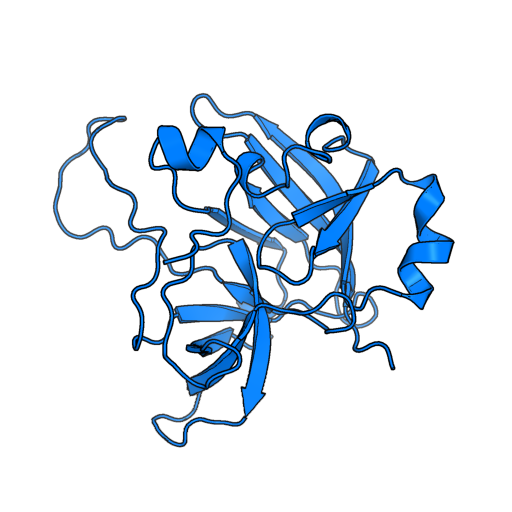 . LYS A 1 86 ? 21.328 16.238 -4.774 1.00 41.19 86 LYS A C 1
ATOM 642 O O . LYS A 1 86 ? 20.503 16.871 -5.418 1.00 41.19 86 LYS A O 1
ATOM 647 N N . THR A 1 87 ? 22.260 16.790 -3.993 1.00 40.41 87 THR A N 1
ATOM 648 C CA . THR A 1 87 ? 22.780 18.168 -4.049 1.00 40.41 87 THR A CA 1
ATOM 649 C C . THR A 1 87 ? 21.763 19.309 -3.928 1.00 40.41 87 THR A C 1
ATOM 651 O O . THR A 1 87 ? 21.577 20.077 -4.863 1.00 40.41 87 THR A O 1
ATOM 654 N N . ALA A 1 88 ? 21.215 19.511 -2.728 1.00 35.38 88 ALA A N 1
ATOM 655 C CA . ALA A 1 88 ? 20.940 20.852 -2.208 1.00 35.38 88 ALA A CA 1
ATOM 656 C C . ALA A 1 88 ? 20.967 20.814 -0.675 1.00 35.38 88 ALA A C 1
ATOM 658 O O . ALA A 1 88 ? 20.274 20.019 -0.038 1.00 35.38 88 ALA A O 1
ATOM 659 N N . LEU A 1 89 ? 21.841 21.645 -0.114 1.00 38.25 89 LEU A N 1
ATOM 660 C CA . LEU A 1 89 ? 22.077 21.805 1.312 1.00 38.25 89 LEU A CA 1
ATOM 661 C C . LEU A 1 89 ? 20.786 22.150 2.066 1.00 38.25 89 LEU A C 1
ATOM 663 O O . LEU A 1 89 ? 19.910 22.861 1.582 1.00 38.25 89 LEU A O 1
ATOM 667 N N . THR A 1 90 ? 20.741 21.622 3.281 1.00 47.22 90 THR A N 1
ATOM 668 C CA . THR A 1 90 ? 19.772 21.802 4.361 1.00 47.22 90 THR A CA 1
ATOM 669 C C . THR A 1 90 ? 19.275 23.241 4.543 1.00 47.22 90 THR A C 1
ATOM 671 O O . THR A 1 90 ? 19.981 24.093 5.077 1.00 47.22 90 THR A O 1
ATOM 674 N N . ILE A 1 91 ? 18.009 23.459 4.210 1.00 46.69 91 ILE A N 1
ATOM 675 C CA . ILE A 1 91 ? 17.084 24.327 4.947 1.00 46.69 91 ILE A CA 1
ATOM 676 C C . ILE A 1 91 ? 15.780 23.531 5.036 1.00 46.69 91 ILE A C 1
ATOM 678 O O . ILE A 1 91 ? 15.381 22.939 4.037 1.00 46.69 91 ILE A O 1
ATOM 682 N N . GLU A 1 92 ? 15.144 23.470 6.210 1.00 47.03 92 GLU A N 1
ATOM 683 C CA . GLU A 1 92 ? 13.972 22.610 6.501 1.00 47.03 92 GLU A CA 1
ATOM 684 C C . GLU A 1 92 ? 12.806 22.728 5.495 1.00 47.03 92 GLU A C 1
ATOM 686 O O . GLU A 1 92 ? 11.958 21.846 5.437 1.00 47.03 92 GLU A O 1
ATOM 691 N N . GLN A 1 93 ? 12.775 23.782 4.673 1.00 40.03 93 GLN A N 1
ATOM 692 C CA . GLN A 1 93 ? 11.747 24.041 3.657 1.00 40.03 93 GLN A CA 1
ATOM 693 C C . GLN A 1 93 ? 12.224 23.874 2.199 1.00 40.03 93 GLN A C 1
ATOM 695 O O . GLN A 1 93 ? 11.432 24.039 1.277 1.00 40.03 93 GLN A O 1
ATOM 700 N N . GLY A 1 94 ? 13.513 23.611 1.960 1.00 39.69 94 GLY A N 1
ATOM 701 C CA . GLY A 1 94 ? 14.132 23.753 0.633 1.00 39.69 94 GLY A CA 1
ATOM 702 C C . GLY A 1 94 ? 14.262 22.479 -0.199 1.00 39.69 94 GLY A C 1
ATOM 703 O O . GLY A 1 94 ? 14.662 22.563 -1.359 1.00 39.69 94 GLY A O 1
ATOM 704 N N . GLN A 1 95 ? 13.952 21.304 0.346 1.00 42.06 95 GLN A N 1
ATOM 705 C CA . GLN A 1 95 ? 13.987 20.080 -0.448 1.00 42.06 95 GLN A CA 1
ATOM 706 C C . GLN A 1 95 ? 12.600 19.810 -1.021 1.00 42.06 95 GLN A C 1
ATOM 708 O O . GLN A 1 95 ? 11.676 19.443 -0.299 1.00 42.06 95 GLN A O 1
ATOM 713 N N . ALA A 1 96 ? 12.467 19.951 -2.343 1.00 43.44 96 ALA A N 1
ATOM 714 C CA . ALA A 1 96 ? 11.483 19.169 -3.074 1.00 43.44 96 ALA A CA 1
ATOM 715 C C . ALA A 1 96 ? 11.916 17.712 -2.912 1.00 43.44 96 ALA A C 1
ATOM 717 O O . ALA A 1 96 ? 12.714 17.188 -3.683 1.00 43.44 96 ALA A O 1
ATOM 718 N N . TYR A 1 97 ? 11.500 17.096 -1.814 1.00 50.59 97 TYR A N 1
ATOM 719 C CA . TYR A 1 97 ? 11.632 15.671 -1.639 1.00 50.59 97 TYR A CA 1
ATOM 720 C C . TYR A 1 97 ? 10.978 15.027 -2.864 1.00 50.59 97 TYR A C 1
ATOM 722 O O . TYR A 1 97 ? 9.782 15.207 -3.100 1.00 50.59 97 TYR A O 1
ATOM 730 N N . ASN A 1 98 ? 11.787 14.363 -3.690 1.00 51.50 98 ASN A N 1
ATOM 731 C CA . ASN A 1 98 ? 11.347 13.684 -4.905 1.00 51.50 98 ASN A CA 1
ATOM 732 C C . ASN A 1 98 ? 10.534 12.445 -4.517 1.00 51.50 98 ASN A C 1
ATOM 734 O O . ASN A 1 98 ? 10.990 11.318 -4.685 1.00 51.50 98 ASN A O 1
ATOM 738 N N . TYR A 1 99 ? 9.357 12.650 -3.932 1.00 64.62 99 TYR A N 1
ATOM 739 C CA . TYR A 1 99 ? 8.486 11.551 -3.565 1.00 64.62 99 TYR A CA 1
ATOM 740 C C . TYR A 1 99 ? 7.569 11.103 -4.706 1.00 64.62 99 TYR A C 1
ATOM 742 O O . TYR A 1 99 ? 6.846 10.123 -4.552 1.00 64.62 99 TYR A O 1
ATOM 750 N N . THR A 1 100 ? 7.607 11.787 -5.852 1.00 71.62 100 THR A N 1
ATOM 751 C CA . THR A 1 100 ? 7.003 11.304 -7.095 1.00 71.62 100 THR A CA 1
ATOM 752 C C . THR A 1 100 ? 8.041 10.595 -7.942 1.00 71.62 100 THR A C 1
ATOM 754 O O . THR A 1 100 ? 9.079 11.153 -8.292 1.00 71.62 100 THR A O 1
ATOM 757 N N . ASN A 1 101 ? 7.698 9.390 -8.360 1.00 78.50 101 ASN A N 1
ATOM 758 C CA . ASN A 1 101 ? 8.446 8.596 -9.311 1.00 78.50 101 ASN A CA 1
ATOM 759 C C . ASN A 1 101 ? 7.943 8.917 -10.726 1.00 78.50 101 ASN A C 1
ATOM 761 O O . ASN A 1 101 ? 6.735 8.839 -10.972 1.00 78.50 101 ASN A O 1
ATOM 765 N N . PRO A 1 102 ? 8.823 9.318 -11.658 1.00 83.38 102 PRO A N 1
ATOM 766 C CA . PRO A 1 102 ? 8.411 9.754 -12.986 1.00 83.38 102 PRO A CA 1
ATOM 767 C C . PRO A 1 102 ? 7.924 8.594 -13.864 1.00 83.38 102 PRO A C 1
ATOM 769 O O . PRO A 1 102 ? 8.449 7.482 -13.811 1.00 83.38 102 PRO A O 1
ATOM 772 N N . ALA A 1 103 ? 6.964 8.890 -14.742 1.00 87.31 103 ALA A N 1
ATOM 773 C CA . ALA A 1 103 ? 6.456 7.952 -15.737 1.00 87.31 103 ALA A CA 1
ATOM 774 C C . ALA A 1 103 ? 7.574 7.310 -16.578 1.00 87.31 103 ALA A C 1
ATOM 776 O O . ALA A 1 103 ? 8.492 7.980 -17.056 1.00 87.31 103 ALA A O 1
ATOM 777 N N . GLY A 1 104 ? 7.462 6.000 -16.803 1.00 88.12 104 GLY A N 1
ATOM 778 C CA . GLY A 1 104 ? 8.392 5.248 -17.650 1.00 88.12 104 GLY A CA 1
ATOM 779 C C . GLY A 1 104 ? 9.724 4.903 -16.981 1.00 88.12 104 GLY A C 1
ATOM 780 O O . GLY A 1 104 ? 10.608 4.370 -17.653 1.00 88.12 104 GLY A O 1
ATOM 781 N N . LYS A 1 105 ? 9.882 5.192 -15.684 1.00 88.12 105 LYS A N 1
ATOM 782 C CA . LYS A 1 105 ? 11.013 4.740 -14.872 1.00 88.12 105 LYS A CA 1
ATOM 783 C C . LYS A 1 105 ? 10.540 3.721 -13.834 1.00 88.12 105 LYS A C 1
ATOM 785 O O . LYS A 1 105 ? 9.463 3.910 -13.270 1.00 88.12 105 LYS A O 1
ATOM 790 N N . PRO A 1 106 ? 11.316 2.656 -13.580 1.00 88.94 106 PRO A N 1
ATOM 791 C CA . PRO A 1 106 ? 11.000 1.734 -12.500 1.00 88.94 106 PRO A CA 1
ATOM 792 C C . PRO A 1 106 ? 11.053 2.430 -11.139 1.00 88.94 106 PRO A C 1
ATOM 794 O O . PRO A 1 106 ? 11.943 3.244 -10.891 1.00 88.94 106 PRO A O 1
ATOM 797 N N . VAL A 1 107 ? 10.116 2.082 -10.259 1.00 88.56 107 VAL A N 1
ATOM 798 C CA . VAL A 1 107 ? 10.069 2.517 -8.859 1.00 88.56 107 VAL A CA 1
ATOM 799 C C . VAL A 1 107 ? 10.297 1.329 -7.930 1.00 88.56 107 VAL A C 1
ATOM 801 O O . VAL A 1 107 ? 9.681 0.271 -8.091 1.00 88.56 107 VAL A O 1
ATOM 804 N N . LYS A 1 108 ? 11.145 1.519 -6.912 1.00 91.00 108 LYS A N 1
ATOM 805 C CA . LYS A 1 108 ? 11.333 0.523 -5.853 1.00 91.00 108 LYS A CA 1
ATOM 806 C C . LYS A 1 108 ? 10.028 0.328 -5.092 1.00 91.00 108 LYS A C 1
ATOM 808 O O . LYS A 1 108 ? 9.452 1.278 -4.563 1.00 91.00 108 LYS A O 1
ATOM 813 N N . THR A 1 109 ? 9.561 -0.912 -5.063 1.00 93.38 109 THR A N 1
ATOM 814 C CA . THR A 1 109 ? 8.264 -1.281 -4.498 1.00 93.38 109 THR A CA 1
ATOM 815 C C . THR A 1 109 ? 8.437 -2.484 -3.589 1.00 93.38 109 THR A C 1
ATOM 817 O O . THR A 1 109 ? 9.005 -3.495 -3.995 1.00 93.38 109 THR A O 1
ATOM 820 N N . TYR A 1 110 ? 7.954 -2.388 -2.358 1.00 95.12 110 TYR A N 1
ATOM 821 C CA . TYR A 1 110 ? 8.126 -3.423 -1.347 1.00 95.12 110 TYR A CA 1
ATOM 822 C C . TYR A 1 110 ? 6.935 -4.364 -1.361 1.00 95.12 110 TYR A C 1
ATOM 824 O O . TYR A 1 110 ? 5.784 -3.919 -1.294 1.00 95.12 110 TYR A O 1
ATOM 832 N N . GLN A 1 111 ? 7.206 -5.666 -1.429 1.00 95.62 111 GLN A N 1
ATOM 833 C CA . GLN A 1 111 ? 6.177 -6.657 -1.166 1.00 95.62 111 GLN A CA 1
ATOM 834 C C . GLN A 1 111 ? 5.634 -6.462 0.250 1.00 95.62 111 GLN A C 1
ATOM 836 O O . GLN A 1 111 ? 6.403 -6.333 1.201 1.00 95.62 111 GLN A O 1
ATOM 841 N N . ILE A 1 112 ? 4.310 -6.508 0.369 1.00 97.44 112 ILE A N 1
ATOM 842 C CA . ILE A 1 112 ? 3.633 -6.618 1.653 1.00 97.44 112 ILE A CA 1
ATOM 843 C C . ILE A 1 112 ? 3.277 -8.090 1.876 1.00 97.44 112 ILE A C 1
ATOM 845 O O . ILE A 1 112 ? 2.655 -8.727 1.022 1.00 97.44 112 ILE A O 1
ATOM 849 N N . ALA A 1 113 ? 3.713 -8.664 2.990 1.00 96.00 113 ALA A N 1
ATOM 850 C CA . ALA A 1 113 ? 3.441 -10.050 3.335 1.00 96.00 113 ALA A CA 1
ATOM 851 C C . ALA A 1 113 ? 1.972 -10.250 3.738 1.00 96.00 113 ALA A C 1
ATOM 853 O O . ALA A 1 113 ? 1.347 -9.382 4.350 1.00 96.00 113 ALA A O 1
ATOM 854 N N . ASP A 1 114 ? 1.424 -11.424 3.416 1.00 94.31 114 ASP A N 1
ATOM 855 C CA . ASP A 1 114 ? 0.217 -11.889 4.095 1.00 94.31 114 ASP A CA 1
ATOM 856 C C . ASP A 1 114 ? 0.556 -12.135 5.580 1.00 94.31 114 ASP A C 1
ATOM 858 O O . ASP A 1 114 ? 1.628 -12.687 5.871 1.00 94.31 114 ASP A O 1
ATOM 862 N N . PRO A 1 115 ? -0.321 -11.756 6.529 1.00 94.94 115 PRO A N 1
ATOM 863 C CA . PRO A 1 115 ? -0.049 -11.904 7.958 1.00 94.94 115 PRO A CA 1
ATOM 864 C C . PRO A 1 115 ? 0.152 -13.356 8.410 1.00 94.94 115 PRO A C 1
ATOM 866 O O . PRO A 1 115 ? 0.699 -13.567 9.491 1.00 94.94 115 PRO A O 1
ATOM 869 N N . SER A 1 116 ? -0.242 -14.362 7.615 1.00 95.06 116 SER A N 1
ATOM 870 C CA . SER A 1 116 ? 0.094 -15.763 7.894 1.00 95.06 116 SER A CA 1
ATOM 871 C C . SER A 1 116 ? 1.584 -16.074 7.715 1.00 95.06 116 SER A C 1
ATOM 873 O O . SER A 1 116 ? 2.055 -17.093 8.214 1.00 95.06 116 SER A O 1
ATOM 875 N N . VAL A 1 117 ? 2.313 -15.246 6.959 1.00 95.12 117 VAL A N 1
ATOM 876 C CA . VAL A 1 117 ? 3.757 -15.370 6.717 1.00 95.12 117 VAL A CA 1
ATOM 877 C C . VAL A 1 117 ? 4.530 -14.463 7.670 1.00 95.12 117 VAL A C 1
ATOM 879 O O . VAL A 1 117 ? 5.440 -14.924 8.355 1.00 95.12 117 VAL A O 1
ATOM 882 N N . HIS A 1 118 ? 4.170 -13.180 7.718 1.00 96.25 118 HIS A N 1
ATOM 883 C CA . HIS A 1 118 ? 4.776 -12.192 8.603 1.00 96.25 118 HIS A CA 1
ATOM 884 C C . HIS A 1 118 ? 3.822 -11.010 8.803 1.00 96.25 118 HIS A C 1
ATOM 886 O O . HIS A 1 118 ? 3.152 -10.575 7.867 1.00 96.25 118 HIS A O 1
ATOM 892 N N . ILE A 1 119 ? 3.767 -10.476 10.024 1.00 96.50 119 ILE A N 1
ATOM 893 C CA . ILE A 1 119 ? 2.956 -9.295 10.329 1.00 96.50 119 ILE A CA 1
ATOM 894 C C . ILE A 1 119 ? 3.769 -8.054 9.963 1.00 96.50 119 ILE A C 1
ATOM 896 O O . ILE A 1 119 ? 4.557 -7.552 10.763 1.00 96.50 119 ILE A O 1
ATOM 900 N N . A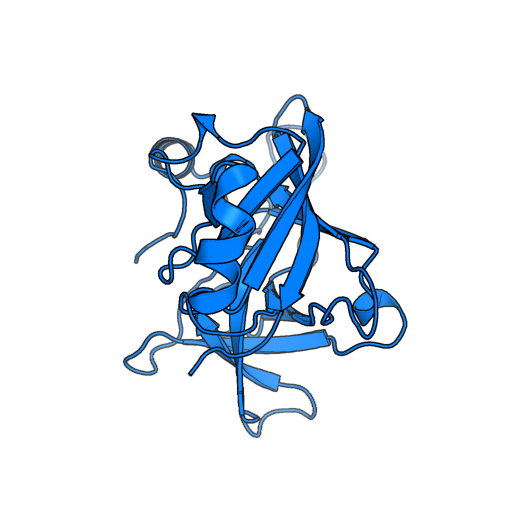SP A 1 120 ? 3.564 -7.578 8.741 1.00 97.75 120 ASP A N 1
ATOM 901 C CA . ASP A 1 120 ? 4.188 -6.357 8.247 1.00 97.75 120 ASP A CA 1
ATOM 902 C C . ASP A 1 120 ? 3.569 -5.093 8.879 1.00 97.75 120 ASP A C 1
ATOM 904 O O . ASP A 1 120 ? 2.366 -5.029 9.162 1.00 97.75 120 ASP A O 1
ATOM 908 N N . ILE A 1 121 ? 4.398 -4.062 9.063 1.00 97.44 121 ILE A N 1
ATOM 909 C CA . ILE A 1 121 ? 4.006 -2.691 9.399 1.00 97.44 121 ILE A CA 1
ATOM 910 C C . ILE A 1 121 ? 4.733 -1.722 8.464 1.00 97.44 121 ILE A C 1
ATOM 912 O O . ILE A 1 121 ? 5.961 -1.742 8.360 1.00 97.44 121 ILE A O 1
ATOM 916 N N . PHE A 1 122 ? 3.983 -0.828 7.827 1.00 96.38 122 PHE A N 1
ATOM 917 C CA . PHE A 1 122 ? 4.533 0.263 7.020 1.00 96.38 122 PHE A CA 1
ATOM 918 C C . PHE A 1 122 ? 3.815 1.578 7.304 1.00 96.38 122 PHE A C 1
ATOM 920 O O . PHE A 1 122 ? 2.681 1.586 7.777 1.00 96.38 122 PHE A O 1
ATOM 927 N N . GLY A 1 123 ? 4.473 2.698 7.026 1.00 93.94 123 GLY A N 1
ATOM 928 C CA . GLY A 1 123 ? 3.919 4.035 7.191 1.00 93.94 123 GLY A CA 1
ATOM 929 C C . GLY A 1 123 ? 3.642 4.723 5.862 1.00 93.94 123 GLY A C 1
ATOM 930 O O . GLY A 1 123 ? 4.423 4.605 4.922 1.00 93.94 123 GLY A O 1
ATOM 931 N N . ILE A 1 124 ? 2.554 5.485 5.817 1.00 92.81 124 ILE A N 1
ATOM 932 C CA . ILE A 1 124 ? 2.208 6.408 4.726 1.00 92.81 124 ILE A CA 1
ATOM 933 C C . ILE A 1 124 ? 1.816 7.765 5.306 1.00 92.81 124 ILE A C 1
ATOM 935 O O . ILE A 1 124 ? 1.499 7.865 6.494 1.00 92.81 124 ILE A O 1
ATOM 939 N N . ALA A 1 125 ? 1.807 8.823 4.501 1.00 88.56 125 ALA A N 1
ATOM 940 C CA . ALA A 1 125 ? 1.334 10.115 4.984 1.00 88.56 125 ALA A CA 1
ATOM 941 C C . ALA A 1 125 ? -0.197 10.168 5.111 1.00 88.56 125 ALA A C 1
ATOM 943 O O . ALA A 1 125 ? -0.932 9.640 4.278 1.00 88.56 125 ALA A O 1
ATOM 944 N N . SER A 1 126 ? -0.692 10.884 6.123 1.00 89.75 126 SER A N 1
ATOM 945 C CA . SER A 1 126 ? -2.132 11.045 6.369 1.00 89.75 126 SER A CA 1
ATOM 946 C C . SER A 1 126 ? -2.893 11.709 5.214 1.00 89.75 126 SER A C 1
ATOM 948 O O . SER A 1 126 ? -4.061 11.404 5.007 1.00 89.75 126 SER A O 1
ATOM 950 N N . TYR A 1 127 ? -2.249 12.573 4.425 1.00 85.88 127 TYR A N 1
ATOM 951 C CA . TYR A 1 127 ? -2.867 13.226 3.262 1.00 85.88 127 TYR A CA 1
ATOM 952 C C . TYR A 1 127 ? -3.006 12.313 2.030 1.00 85.88 127 TYR A C 1
ATOM 954 O O . TYR A 1 127 ? -3.553 12.726 1.008 1.00 85.88 127 TYR A O 1
ATOM 962 N N . GLN A 1 128 ? -2.499 11.077 2.102 1.00 89.50 128 GLN A N 1
ATOM 963 C CA . GLN A 1 128 ? -2.727 10.056 1.075 1.00 89.50 128 GLN A CA 1
ATOM 964 C C . GLN A 1 128 ? -4.060 9.323 1.274 1.00 89.50 128 GLN A C 1
ATOM 966 O O . GLN A 1 128 ? -4.427 8.485 0.451 1.00 89.50 128 GLN A O 1
ATOM 971 N N . PHE A 1 129 ? -4.786 9.626 2.353 1.00 93.62 129 PHE A N 1
ATOM 972 C CA . PHE A 1 129 ? -6.162 9.188 2.540 1.00 93.62 129 PHE A CA 1
ATOM 973 C C . PHE A 1 129 ? -7.122 10.115 1.794 1.00 93.62 129 PHE A C 1
ATOM 975 O O . PHE A 1 129 ? -6.867 11.311 1.662 1.00 93.62 129 PHE A O 1
ATOM 982 N N . THR A 1 130 ? -8.242 9.573 1.325 1.00 91.81 130 THR A N 1
ATOM 983 C CA . THR A 1 130 ? -9.306 10.397 0.733 1.00 91.81 130 THR A CA 1
ATOM 984 C C . THR A 1 130 ? -9.918 11.341 1.771 1.00 91.81 130 THR A C 1
ATOM 986 O O . THR A 1 130 ? -10.030 10.982 2.948 1.00 91.81 130 THR A O 1
ATOM 989 N N . ASP A 1 131 ? -10.365 12.519 1.323 1.00 87.62 131 ASP A N 1
ATOM 990 C CA . ASP A 1 131 ? -10.989 13.531 2.188 1.00 87.62 131 ASP A CA 1
ATOM 991 C C . ASP A 1 131 ? -12.203 12.964 2.946 1.00 87.62 131 ASP A C 1
ATOM 993 O O . ASP A 1 131 ? -12.312 13.147 4.157 1.00 87.62 131 ASP A O 1
ATOM 997 N N . ASP A 1 132 ? -13.028 12.155 2.272 1.00 88.38 132 ASP A N 1
ATOM 998 C CA . ASP A 1 132 ? -14.227 11.512 2.837 1.00 88.38 132 ASP A CA 1
ATOM 999 C C . ASP A 1 132 ? -13.924 10.507 3.966 1.00 88.38 132 ASP A C 1
ATOM 1001 O O . ASP A 1 132 ? -14.819 10.094 4.706 1.00 88.38 132 ASP A O 1
ATOM 1005 N N . SER A 1 133 ? -12.669 10.066 4.094 1.00 93.50 133 SER A N 1
ATOM 1006 C CA . SER A 1 133 ? -12.246 9.109 5.122 1.00 93.50 133 SER A CA 1
ATOM 1007 C C . SER A 1 133 ? -11.249 9.681 6.130 1.00 93.50 133 SER A C 1
ATOM 1009 O O . SER A 1 133 ? -10.931 9.011 7.113 1.00 93.50 133 SER A O 1
ATOM 1011 N N . ALA A 1 134 ? -10.775 10.916 5.940 1.00 89.25 134 ALA A N 1
ATOM 1012 C CA . ALA A 1 134 ? -9.697 11.504 6.735 1.00 89.25 134 ALA A CA 1
ATOM 1013 C C . ALA A 1 134 ? -10.012 11.541 8.244 1.00 89.25 134 ALA A C 1
ATOM 1015 O O . ALA A 1 134 ? -9.154 11.267 9.082 1.00 89.25 134 ALA A O 1
ATOM 1016 N N . GLU A 1 135 ? -11.267 11.794 8.610 1.00 93.38 135 GLU A N 1
ATOM 1017 C CA . GLU A 1 135 ? -11.737 11.815 10.003 1.00 93.38 135 GLU A CA 1
ATOM 1018 C C . GLU A 1 135 ? -11.755 10.436 10.693 1.00 93.38 135 GLU A C 1
ATOM 1020 O O . GLU A 1 135 ? -11.825 10.348 11.926 1.00 93.38 135 GLU A O 1
ATOM 1025 N N . LYS A 1 136 ? -11.632 9.352 9.917 1.00 96.88 136 LYS A N 1
ATOM 1026 C CA . LYS A 1 136 ? -11.529 7.968 10.404 1.00 96.88 136 LYS A CA 1
ATOM 1027 C C . LYS A 1 136 ? -10.081 7.498 10.553 1.00 96.88 136 LYS A C 1
ATOM 1029 O O . LYS A 1 136 ? -9.864 6.372 11.001 1.00 96.88 136 LYS A O 1
ATOM 1034 N N . VAL A 1 137 ? -9.093 8.339 10.234 1.00 96.44 137 VAL A N 1
ATOM 1035 C CA . VAL A 1 137 ? -7.661 8.051 10.423 1.00 96.44 137 VAL A CA 1
ATOM 1036 C C . VAL A 1 137 ? -7.314 8.126 11.916 1.00 96.44 137 VAL A C 1
ATOM 1038 O O . VAL A 1 137 ? -6.802 9.122 12.425 1.00 96.44 137 VAL A O 1
ATOM 1041 N N . LYS A 1 138 ? -7.646 7.061 12.650 1.00 97.12 138 LYS A N 1
ATOM 1042 C CA . LYS A 1 138 ? -7.480 6.932 14.104 1.00 97.12 138 LYS A CA 1
ATOM 1043 C C . LYS A 1 138 ? -6.859 5.585 14.445 1.00 97.12 138 LYS A C 1
ATOM 1045 O O . LYS A 1 138 ? -7.113 4.592 13.773 1.00 97.12 138 LYS A O 1
ATOM 1050 N N . VAL A 1 139 ? 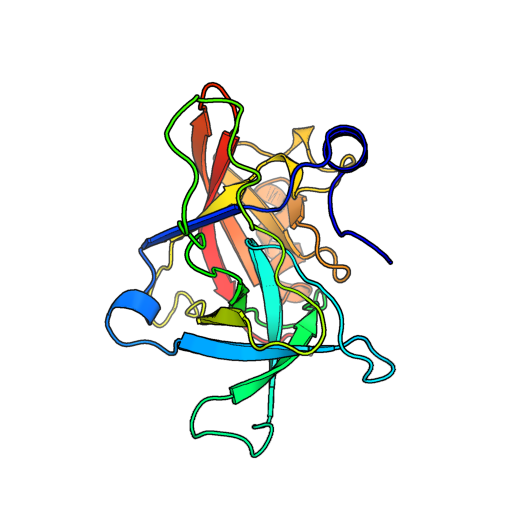-6.057 5.529 15.506 1.00 98.38 139 VAL A N 1
ATOM 1051 C CA . VAL A 1 139 ? -5.467 4.263 15.970 1.00 98.38 139 VAL A CA 1
ATOM 1052 C C . VAL A 1 139 ? -6.570 3.243 16.261 1.00 98.38 139 VAL A C 1
ATOM 1054 O O . VAL A 1 139 ? -7.544 3.557 16.938 1.00 98.38 139 VAL A O 1
ATOM 1057 N N . GLY A 1 140 ? -6.406 2.025 15.747 1.00 98.31 140 GLY A N 1
ATOM 1058 C CA . GLY A 1 140 ? -7.379 0.937 15.853 1.00 98.31 140 GLY A CA 1
ATOM 1059 C C . GLY A 1 140 ? -8.330 0.816 14.662 1.00 98.31 140 GLY A C 1
ATOM 1060 O O . GLY A 1 140 ? -8.819 -0.287 14.425 1.00 98.31 140 GLY A O 1
ATOM 1061 N N . ASN A 1 141 ? -8.531 1.886 13.888 1.00 98.69 141 ASN A N 1
ATOM 1062 C CA . ASN A 1 141 ? -9.361 1.852 12.685 1.00 98.69 141 ASN A CA 1
ATOM 1063 C C . ASN A 1 141 ? -8.664 1.132 11.529 1.00 98.69 141 ASN A C 1
ATOM 1065 O O . ASN A 1 141 ? -7.470 0.827 11.581 1.00 98.69 141 ASN A O 1
ATOM 1069 N N . LEU A 1 142 ? -9.434 0.815 10.495 1.00 98.69 142 LEU A N 1
ATOM 1070 C CA . LEU A 1 142 ? -8.996 -0.003 9.373 1.00 98.69 142 LEU A CA 1
ATOM 1071 C C . LEU A 1 142 ? -8.562 0.865 8.200 1.00 98.69 142 LEU A C 1
ATOM 1073 O O . LEU A 1 142 ? -9.051 1.980 8.024 1.00 98.69 142 LEU A O 1
ATOM 1077 N N . VAL A 1 143 ? -7.667 0.322 7.381 1.00 98.50 143 VAL A N 1
ATOM 1078 C CA . VAL A 1 143 ? -7.177 0.939 6.150 1.00 98.50 143 VAL A CA 1
ATOM 1079 C C . VAL A 1 143 ? -7.336 -0.028 4.990 1.00 98.50 143 VAL A C 1
ATOM 1081 O O . VAL A 1 143 ? -6.964 -1.195 5.092 1.00 98.50 143 VAL A O 1
ATOM 1084 N N . THR A 1 144 ? -7.853 0.474 3.876 1.00 98.31 144 THR A N 1
ATOM 1085 C CA . THR A 1 144 ? -7.964 -0.238 2.598 1.00 98.31 144 THR A CA 1
ATOM 1086 C C . THR A 1 144 ? -7.531 0.678 1.451 1.00 98.31 144 THR A C 1
ATOM 1088 O O . THR A 1 144 ? -7.238 1.855 1.671 1.00 98.31 144 THR A O 1
ATOM 1091 N N . VAL A 1 145 ? -7.465 0.149 0.229 1.00 96.75 145 VAL A N 1
ATOM 1092 C CA . VAL A 1 145 ? -7.212 0.945 -0.985 1.00 96.75 145 VAL A CA 1
ATOM 1093 C C . VAL A 1 145 ? -8.529 1.375 -1.632 1.00 96.75 145 VAL A C 1
ATOM 1095 O O . VAL A 1 145 ? -9.504 0.625 -1.609 1.00 96.75 145 VAL A O 1
ATOM 1098 N N . ASP A 1 146 ? -8.560 2.558 -2.247 1.00 94.38 146 ASP A N 1
ATOM 1099 C CA . ASP A 1 146 ? -9.744 3.074 -2.957 1.00 94.38 146 ASP A CA 1
ATOM 1100 C C . ASP A 1 146 ? -9.893 2.550 -4.397 1.00 94.38 146 ASP A C 1
ATOM 1102 O O . ASP A 1 146 ? -10.880 2.835 -5.080 1.00 94.38 146 ASP A O 1
ATOM 1106 N N . GLY A 1 147 ? -8.902 1.795 -4.875 1.00 93.19 147 GLY A N 1
ATOM 1107 C CA . GLY A 1 147 ? -8.833 1.305 -6.249 1.00 93.19 147 GLY A CA 1
ATOM 1108 C C . GLY A 1 147 ? -8.358 2.336 -7.275 1.00 93.19 147 GLY A C 1
ATOM 1109 O O . GLY A 1 147 ? -8.331 2.047 -8.469 1.00 93.19 147 GLY A O 1
ATOM 1110 N N . LYS A 1 148 ? -8.019 3.546 -6.829 1.00 91.69 148 LYS A N 1
ATOM 1111 C CA . LYS A 1 148 ? -7.590 4.680 -7.650 1.00 91.69 148 LYS A CA 1
ATOM 1112 C C . LYS A 1 148 ? -6.256 5.253 -7.190 1.00 91.69 148 LYS A C 1
ATOM 1114 O O . LYS A 1 148 ? -5.751 6.121 -7.873 1.00 91.69 148 LYS A O 1
ATOM 1119 N N . GLY A 1 149 ? -5.646 4.747 -6.120 1.00 88.88 149 GLY A N 1
ATOM 1120 C CA . GLY A 1 149 ? -4.289 5.100 -5.690 1.00 88.88 149 GLY A CA 1
ATOM 1121 C C . GLY A 1 149 ? -4.236 5.896 -4.389 1.00 88.88 149 GLY A C 1
ATOM 1122 O O . GLY A 1 149 ? -3.138 6.213 -3.937 1.00 88.88 149 GLY A O 1
ATOM 1123 N N . ALA A 1 150 ? -5.391 6.175 -3.781 1.00 92.81 150 ALA A N 1
ATOM 1124 C CA . ALA A 1 150 ? -5.494 6.724 -2.438 1.00 92.81 150 ALA A CA 1
ATOM 1125 C C . ALA A 1 150 ? -5.888 5.636 -1.425 1.00 92.81 150 ALA A C 1
ATOM 1127 O O . ALA A 1 150 ? -6.319 4.528 -1.764 1.00 92.81 150 ALA A O 1
ATOM 1128 N N . TRP A 1 151 ? -5.748 5.972 -0.148 1.00 96.88 151 TRP A N 1
ATOM 1129 C CA . TRP A 1 151 ? -6.119 5.105 0.963 1.00 96.88 151 TRP A CA 1
ATOM 1130 C C . TRP A 1 151 ? -7.484 5.489 1.535 1.00 96.88 151 TRP A C 1
ATOM 1132 O O . TRP A 1 151 ? -7.895 6.652 1.520 1.00 96.88 151 TRP A O 1
ATOM 1142 N N . LEU A 1 152 ? -8.199 4.499 2.059 1.00 97.06 152 LEU A N 1
ATOM 1143 C CA . LEU A 1 152 ? -9.492 4.672 2.712 1.00 97.06 152 LEU A CA 1
ATOM 1144 C C . LEU A 1 152 ? -9.414 4.194 4.148 1.00 97.06 152 LEU A C 1
ATOM 1146 O O . LEU A 1 152 ? -9.078 3.035 4.399 1.00 97.06 152 LEU A O 1
ATOM 1150 N N . ALA A 1 153 ? -9.778 5.070 5.080 1.00 97.94 153 ALA A N 1
ATOM 1151 C CA . ALA A 1 153 ? -9.986 4.691 6.468 1.00 97.94 153 ALA A CA 1
ATOM 1152 C C . ALA A 1 153 ? -11.451 4.299 6.732 1.00 97.94 153 ALA A C 1
ATOM 1154 O O . ALA A 1 153 ? -12.390 4.901 6.207 1.00 97.94 153 ALA A O 1
ATOM 1155 N N . SER A 1 154 ? -11.649 3.282 7.565 1.00 98.25 154 SER A N 1
ATOM 1156 C CA . SER A 1 154 ? -12.963 2.754 7.968 1.00 98.25 154 SER A CA 1
ATOM 1157 C C . SER A 1 154 ? -12.953 2.358 9.442 1.00 98.25 154 SER A C 1
ATOM 1159 O O . SER A 1 154 ? -11.888 2.242 10.050 1.00 98.25 154 SER A O 1
ATOM 1161 N N . GLU A 1 155 ? -14.128 2.204 10.048 1.00 98.12 155 GLU A N 1
ATOM 1162 C CA . GLU A 1 155 ? -14.210 1.881 11.473 1.00 98.12 155 GLU A CA 1
ATOM 1163 C C . GLU A 1 155 ? -13.808 0.421 11.718 1.00 98.12 155 GLU A C 1
ATOM 1165 O O . GLU A 1 155 ? -14.009 -0.452 10.874 1.00 98.12 155 GLU A O 1
ATOM 1170 N N . ALA A 1 156 ? -13.270 0.123 12.904 1.00 97.62 156 ALA A N 1
ATOM 1171 C CA . ALA A 1 156 ? -12.855 -1.239 13.267 1.00 97.62 156 ALA A CA 1
ATOM 1172 C C . ALA A 1 156 ? -13.984 -2.284 13.150 1.00 97.62 156 ALA A C 1
ATOM 1174 O O . ALA A 1 156 ? -13.725 -3.466 12.915 1.00 97.62 156 ALA A O 1
ATOM 1175 N N . THR A 1 157 ? -15.238 -1.848 13.294 1.00 97.62 157 THR A N 1
ATOM 1176 C CA . THR A 1 157 ? -16.438 -2.684 13.169 1.00 97.62 157 THR A CA 1
ATOM 1177 C C . THR A 1 157 ? -16.664 -3.227 11.760 1.00 97.62 157 THR A C 1
ATOM 1179 O O . THR A 1 157 ? -17.357 -4.231 11.612 1.00 97.62 157 THR A O 1
ATOM 1182 N N . ASP A 1 158 ? -16.057 -2.621 10.739 1.00 97.62 158 ASP A N 1
ATOM 1183 C CA . ASP A 1 158 ? -16.280 -2.979 9.334 1.00 97.62 158 ASP A CA 1
ATOM 1184 C C . ASP A 1 158 ? -15.419 -4.172 8.878 1.00 97.62 158 ASP A C 1
ATOM 1186 O O . ASP A 1 158 ? -15.552 -4.639 7.745 1.00 97.62 158 ASP A O 1
ATOM 1190 N N . LEU A 1 159 ? -14.555 -4.704 9.757 1.00 97.69 159 LEU A N 1
ATOM 1191 C CA . LEU A 1 159 ? -13.547 -5.716 9.418 1.00 97.69 159 LEU A CA 1
ATOM 1192 C C . LEU A 1 159 ? -14.133 -6.932 8.692 1.00 97.69 159 LEU A C 1
ATOM 1194 O O . LEU A 1 159 ? -13.606 -7.333 7.658 1.00 97.69 159 LEU A O 1
ATOM 1198 N N . ALA A 1 160 ? -15.217 -7.508 9.216 1.00 96.81 160 ALA A N 1
ATOM 1199 C CA . ALA A 1 160 ? -15.808 -8.722 8.654 1.00 96.81 160 ALA A CA 1
ATOM 1200 C C . ALA A 1 160 ? -16.341 -8.504 7.228 1.00 96.81 160 ALA A C 1
ATOM 1202 O O . ALA A 1 160 ? -16.200 -9.378 6.376 1.00 96.81 160 ALA A O 1
ATOM 1203 N N . THR A 1 161 ? -16.914 -7.328 6.960 1.00 96.75 161 THR A N 1
ATOM 1204 C CA . THR A 1 161 ? -17.394 -6.951 5.625 1.00 96.75 161 THR A CA 1
ATOM 1205 C C . THR A 1 161 ? -16.217 -6.783 4.671 1.00 96.75 161 THR A C 1
ATOM 1207 O O . THR A 1 161 ? -16.193 -7.398 3.607 1.00 96.75 161 THR A O 1
ATOM 1210 N N . LEU A 1 162 ? -15.207 -6.009 5.081 1.00 97.38 162 LEU A N 1
ATOM 1211 C CA . LEU A 1 162 ? -14.047 -5.702 4.245 1.00 97.38 162 LEU A CA 1
ATOM 1212 C C . LEU A 1 162 ? -13.226 -6.949 3.914 1.00 97.38 162 LEU A C 1
ATOM 1214 O O . LEU A 1 162 ? -12.723 -7.067 2.801 1.00 97.38 162 LEU A O 1
ATOM 1218 N N . GLN A 1 163 ? -13.127 -7.917 4.832 1.00 96.25 163 GLN A N 1
ATOM 1219 C CA . GLN A 1 163 ? -12.423 -9.185 4.593 1.00 96.25 163 GLN A CA 1
ATOM 1220 C C . GLN A 1 163 ? -12.947 -9.951 3.375 1.00 96.25 163 GLN A C 1
ATOM 1222 O O . GLN A 1 163 ? -12.165 -10.661 2.738 1.00 96.25 163 GLN A O 1
ATOM 1227 N N . GLY A 1 164 ? -14.235 -9.800 3.050 1.00 95.50 164 GLY A N 1
ATOM 1228 C CA . GLY A 1 164 ? -14.864 -10.429 1.891 1.00 95.50 164 GLY A CA 1
ATOM 1229 C C . GLY A 1 164 ? -14.750 -9.637 0.588 1.00 95.50 164 GLY A C 1
ATOM 1230 O O . GLY A 1 164 ? -14.979 -10.213 -0.470 1.00 95.50 164 GLY A O 1
ATOM 1231 N N . THR A 1 165 ? -14.412 -8.345 0.639 1.00 96.75 165 THR A N 1
ATOM 1232 C CA . THR A 1 165 ? -14.454 -7.449 -0.532 1.00 96.75 165 THR A CA 1
ATOM 1233 C C . THR A 1 165 ? -13.110 -6.832 -0.897 1.00 96.75 165 THR A C 1
ATOM 1235 O O . THR A 1 165 ? -12.934 -6.400 -2.034 1.00 96.75 165 THR A O 1
ATOM 1238 N N . ASN A 1 166 ? -12.161 -6.776 0.038 1.00 98.31 166 ASN A N 1
ATOM 1239 C CA . ASN A 1 166 ? -10.903 -6.055 -0.119 1.00 98.31 166 ASN A CA 1
ATOM 1240 C C . ASN A 1 166 ? -9.711 -7.008 -0.074 1.00 98.31 166 ASN A C 1
ATOM 1242 O O . ASN A 1 166 ? -9.568 -7.792 0.863 1.00 98.31 166 ASN A O 1
ATOM 1246 N N . GLY A 1 167 ? -8.818 -6.907 -1.056 1.00 97.81 167 GLY A N 1
ATOM 1247 C CA . GLY A 1 167 ? -7.610 -7.727 -1.093 1.00 97.81 167 GLY A CA 1
ATOM 1248 C C . GLY A 1 167 ? -6.577 -7.327 -0.046 1.00 97.81 167 GLY A C 1
ATOM 1249 O O . GLY A 1 167 ? -5.967 -8.184 0.597 1.00 97.81 167 GLY A O 1
ATOM 1250 N N . PHE A 1 168 ? -6.472 -6.026 0.222 1.00 98.62 168 PHE A N 1
ATOM 1251 C CA . PHE A 1 168 ? -5.681 -5.489 1.322 1.00 98.62 168 PHE A CA 1
ATOM 1252 C C . PHE A 1 168 ? -6.552 -4.922 2.441 1.00 98.62 168 PHE A C 1
ATOM 1254 O O . PHE A 1 168 ? -7.461 -4.125 2.194 1.00 98.62 168 PHE A O 1
ATOM 1261 N N . ILE A 1 169 ? -6.202 -5.273 3.679 1.00 98.56 169 ILE A N 1
ATOM 1262 C CA . ILE A 1 169 ? -6.725 -4.644 4.892 1.00 98.56 169 ILE A CA 1
ATOM 1263 C C . ILE A 1 169 ? -5.574 -4.451 5.866 1.00 98.56 169 ILE A C 1
ATOM 1265 O O . ILE A 1 169 ? -4.853 -5.390 6.203 1.00 98.56 169 ILE A O 1
ATOM 1269 N N . GLY A 1 170 ? -5.446 -3.234 6.370 1.00 98.50 170 GLY A N 1
ATOM 1270 C CA . GLY A 1 170 ? -4.566 -2.902 7.474 1.00 98.50 170 GLY A CA 1
ATOM 1271 C C . GLY A 1 170 ? -5.337 -2.362 8.670 1.00 98.50 170 GLY A C 1
ATOM 1272 O O . GLY A 1 170 ? -6.486 -1.942 8.555 1.00 98.50 170 GLY A O 1
ATOM 1273 N N . LYS A 1 171 ? -4.683 -2.340 9.825 1.00 98.56 171 LYS A N 1
ATOM 1274 C CA . LYS A 1 171 ? -5.115 -1.612 11.016 1.00 98.56 171 LYS A CA 1
ATOM 1275 C C . LYS A 1 171 ? -4.161 -0.459 11.251 1.00 98.56 171 LYS A C 1
ATOM 1277 O O . LYS A 1 171 ? -2.949 -0.668 11.262 1.00 98.56 171 LYS A O 1
ATOM 1282 N N . ILE A 1 172 ? -4.685 0.729 11.517 1.00 98.56 172 ILE A N 1
ATOM 1283 C CA . ILE A 1 172 ? -3.881 1.858 11.978 1.00 98.56 172 ILE A CA 1
ATOM 1284 C C . ILE A 1 172 ? -3.297 1.480 13.340 1.00 98.56 172 ILE A C 1
ATOM 1286 O O . ILE A 1 172 ? -3.999 1.400 14.349 1.00 98.56 172 ILE A O 1
ATOM 1290 N N . HIS A 1 173 ? -2.004 1.189 13.347 1.00 97.94 173 HIS A N 1
ATOM 1291 C CA . HIS A 1 173 ? -1.256 0.723 14.503 1.00 97.94 173 HIS A CA 1
ATOM 1292 C C . HIS A 1 173 ? -0.806 1.896 15.374 1.00 97.94 173 HIS A C 1
ATOM 1294 O O . HIS A 1 173 ? -0.965 1.864 16.592 1.00 97.94 173 HIS A O 1
ATOM 1300 N N . SER A 1 174 ? -0.274 2.949 14.755 1.00 97.31 174 SER A N 1
ATOM 1301 C CA . SER A 1 174 ? 0.105 4.180 15.445 1.00 97.31 174 SER A CA 1
ATOM 1302 C C . SER A 1 174 ? 0.111 5.374 14.494 1.00 97.31 174 SER A C 1
ATOM 1304 O O . SER A 1 174 ? 0.142 5.225 13.271 1.00 97.31 174 SER A O 1
ATOM 1306 N N . LEU A 1 175 ? 0.067 6.571 15.075 1.00 94.81 175 LEU A N 1
ATOM 1307 C CA . LEU A 1 175 ? 0.202 7.839 14.368 1.00 94.81 175 LEU A CA 1
ATOM 1308 C C . LEU A 1 175 ? 1.471 8.528 14.870 1.00 94.81 175 LEU A C 1
ATOM 1310 O O . LEU A 1 175 ? 1.627 8.738 16.072 1.00 94.81 175 LEU A O 1
ATOM 1314 N N . SER A 1 176 ? 2.374 8.875 13.959 1.00 88.50 176 SER A N 1
ATOM 1315 C CA . SER A 1 176 ? 3.559 9.676 14.259 1.00 88.50 176 SER A CA 1
ATOM 1316 C C . SER A 1 176 ? 3.303 11.102 13.801 1.00 88.50 176 SER A C 1
ATOM 1318 O O . SER A 1 176 ? 3.427 11.407 12.615 1.00 88.50 176 SER A O 1
ATOM 1320 N N . VAL A 1 177 ? 2.902 11.965 14.732 1.00 84.81 177 VAL A N 1
ATOM 1321 C CA . VAL A 1 177 ? 2.610 13.373 14.442 1.00 84.81 177 VAL A CA 1
ATOM 1322 C C . VAL A 1 177 ? 3.923 14.150 14.431 1.00 84.81 177 VAL A C 1
ATOM 1324 O O . VAL A 1 177 ? 4.542 14.348 15.475 1.00 84.81 177 VAL A O 1
ATOM 1327 N N . GLY A 1 178 ? 4.368 14.549 13.244 1.00 70.00 178 GLY A N 1
ATOM 1328 C CA . GLY A 1 178 ? 5.498 15.451 13.057 1.00 70.00 178 GLY A CA 1
ATOM 1329 C C . GLY A 1 178 ? 5.045 16.887 12.801 1.00 70.00 178 GLY A C 1
ATOM 1330 O O . GLY A 1 178 ? 3.871 17.157 12.561 1.00 70.00 178 GLY A O 1
ATOM 1331 N N . THR A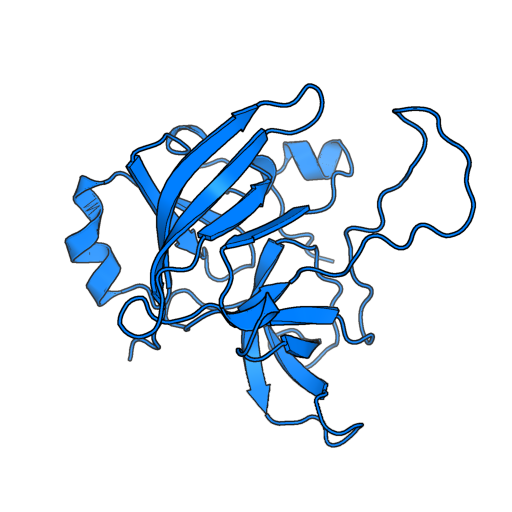 1 179 ? 6.006 17.810 12.797 1.00 63.66 179 THR A N 1
ATOM 1332 C CA . THR A 1 179 ? 5.775 19.236 12.504 1.00 63.66 179 THR A CA 1
ATOM 1333 C C . THR A 1 179 ? 5.220 19.470 11.095 1.00 63.66 179 THR A C 1
ATOM 1335 O O . THR A 1 179 ? 4.430 20.386 10.892 1.00 63.66 179 THR A O 1
ATOM 1338 N N . TYR A 1 180 ? 5.622 18.640 10.126 1.00 65.75 180 TYR A N 1
ATOM 1339 C CA . TYR A 1 180 ? 5.314 18.830 8.701 1.00 65.75 180 TYR A CA 1
ATOM 1340 C C . TYR A 1 180 ? 4.393 17.755 8.114 1.00 65.75 180 TYR A C 1
ATOM 1342 O O . TYR A 1 180 ? 3.738 17.985 7.102 1.00 65.75 180 TYR A O 1
ATOM 1350 N N . TYR A 1 181 ? 4.338 16.575 8.727 1.00 73.44 181 TYR A N 1
ATOM 1351 C CA . TYR A 1 181 ? 3.526 15.460 8.254 1.00 73.44 181 TYR A CA 1
ATOM 1352 C C . TYR A 1 181 ? 3.123 14.559 9.418 1.00 73.44 181 TYR A C 1
ATOM 1354 O O . TYR A 1 181 ? 3.862 14.396 10.389 1.00 73.44 181 TYR A O 1
ATOM 1362 N N . THR A 1 182 ? 1.948 13.944 9.298 1.00 84.25 182 THR A N 1
ATOM 1363 C CA . THR A 1 182 ? 1.540 12.833 10.160 1.00 84.25 182 THR A CA 1
ATOM 1364 C C . THR A 1 182 ? 1.741 11.535 9.394 1.00 84.25 182 THR A C 1
ATOM 1366 O O . THR A 1 182 ? 1.149 11.354 8.329 1.00 84.25 182 THR A O 1
ATOM 1369 N N . ILE A 1 183 ? 2.572 10.639 9.927 1.00 89.69 183 ILE A N 1
ATOM 1370 C CA . ILE A 1 183 ? 2.746 9.288 9.383 1.00 89.69 183 ILE A CA 1
ATOM 1371 C C . ILE A 1 183 ? 1.723 8.368 10.041 1.00 89.69 183 ILE A C 1
ATOM 1373 O O . ILE A 1 183 ? 1.649 8.27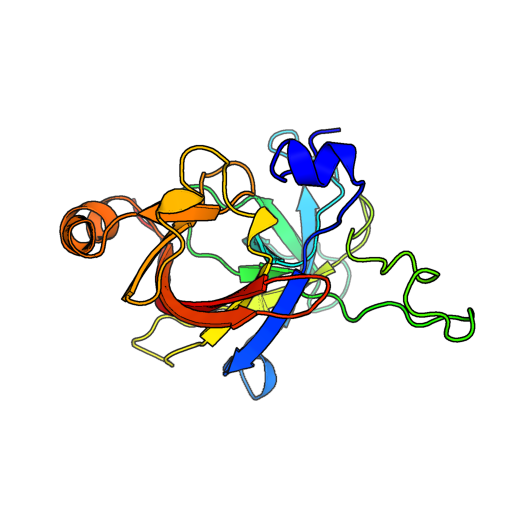8 11.268 1.00 89.69 183 ILE A O 1
ATOM 1377 N N . VAL A 1 184 ? 0.954 7.667 9.218 1.00 95.88 184 VAL A N 1
ATOM 1378 C CA . VAL A 1 184 ? -0.000 6.637 9.617 1.00 95.88 184 VAL A CA 1
ATOM 1379 C C . VAL A 1 184 ? 0.678 5.287 9.450 1.00 95.88 184 VAL A C 1
ATOM 1381 O O . VAL A 1 184 ? 0.904 4.854 8.323 1.00 95.88 184 VAL A O 1
ATOM 1384 N N . ARG A 1 185 ? 1.023 4.625 10.561 1.00 97.62 185 ARG A N 1
ATOM 1385 C CA . ARG A 1 185 ? 1.607 3.278 10.535 1.00 97.62 185 ARG A CA 1
ATOM 1386 C C . ARG A 1 185 ? 0.499 2.242 10.497 1.00 97.62 185 ARG A C 1
ATOM 1388 O O . ARG A 1 185 ? -0.374 2.229 11.365 1.00 97.62 185 ARG A O 1
ATOM 1395 N N . ILE A 1 186 ? 0.549 1.374 9.503 1.00 98.50 186 ILE A N 1
ATOM 1396 C CA . ILE A 1 186 ? -0.470 0.393 9.164 1.00 98.50 186 ILE A CA 1
ATOM 1397 C C . ILE A 1 186 ? 0.114 -0.991 9.405 1.00 98.50 186 ILE A C 1
ATOM 1399 O O . ILE A 1 186 ? 1.072 -1.382 8.748 1.00 98.50 186 ILE A O 1
ATOM 1403 N N . GLN A 1 187 ? -0.475 -1.728 10.340 1.00 98.56 187 GLN A N 1
ATOM 1404 C CA . GLN A 1 187 ? -0.193 -3.143 10.553 1.00 98.56 187 GLN A CA 1
ATOM 1405 C C . GLN A 1 187 ? -1.097 -3.976 9.647 1.00 98.56 187 GLN A C 1
ATOM 1407 O O . GLN A 1 187 ? -2.313 -3.788 9.651 1.00 98.56 187 GLN A O 1
ATOM 1412 N N . VAL A 1 188 ? -0.527 -4.912 8.899 1.00 98.38 188 VAL A N 1
ATOM 1413 C CA . VAL A 1 188 ? -1.276 -5.718 7.929 1.00 98.38 188 VAL A CA 1
ATOM 1414 C C . VAL A 1 188 ? -2.181 -6.732 8.633 1.00 98.38 188 VAL A C 1
ATOM 1416 O O . VAL A 1 188 ? -1.752 -7.444 9.541 1.00 98.38 188 VAL A O 1
ATOM 1419 N N . LEU A 1 189 ? -3.444 -6.795 8.202 1.00 98.31 189 LEU A N 1
ATOM 1420 C CA . LEU A 1 189 ? -4.445 -7.777 8.638 1.00 98.31 189 LEU A CA 1
ATOM 1421 C C . LEU A 1 189 ? -4.877 -8.730 7.518 1.00 98.31 189 LEU A C 1
ATOM 1423 O O . LEU A 1 189 ? -5.396 -9.805 7.807 1.00 98.31 189 LEU A O 1
ATOM 1427 N N . GLN A 1 190 ? -4.697 -8.338 6.258 1.00 98.25 190 GLN A N 1
ATOM 1428 C CA . GLN A 1 190 ? -4.977 -9.154 5.082 1.00 98.25 190 GLN A CA 1
ATOM 1429 C C . GLN A 1 190 ? -4.184 -8.608 3.893 1.00 98.25 190 GLN A C 1
ATOM 1431 O O . GLN A 1 190 ? -4.176 -7.395 3.682 1.00 98.25 190 GLN A O 1
ATOM 1436 N N . ASN A 1 191 ? -3.546 -9.485 3.113 1.00 98.19 191 ASN A N 1
ATOM 1437 C CA . ASN A 1 191 ? -3.000 -9.118 1.808 1.00 98.19 191 ASN A CA 1
ATOM 1438 C C . ASN A 1 191 ? -3.060 -10.299 0.829 1.00 98.19 191 ASN A C 1
ATOM 1440 O O . ASN A 1 191 ? -2.094 -11.043 0.659 1.00 98.19 191 ASN A O 1
ATOM 1444 N N . LYS A 1 192 ? -4.213 -10.478 0.187 1.00 96.75 192 LYS A N 1
ATOM 1445 C CA . LYS A 1 192 ? -4.490 -11.580 -0.744 1.00 96.75 192 LYS A CA 1
ATOM 1446 C C . LYS A 1 192 ? -5.424 -11.112 -1.851 1.00 96.75 192 LYS A C 1
ATOM 1448 O O . LYS A 1 192 ? -6.167 -10.164 -1.660 1.00 96.75 192 LYS A O 1
ATOM 1453 N N . ASP A 1 193 ? -5.420 -11.787 -2.990 1.00 95.38 193 ASP A N 1
ATOM 1454 C CA . ASP A 1 193 ? -6.380 -11.479 -4.050 1.00 95.38 193 ASP A CA 1
ATOM 1455 C C . ASP A 1 193 ? -7.793 -11.956 -3.650 1.00 95.38 193 ASP A C 1
ATOM 1457 O O . ASP A 1 193 ? -7.959 -13.049 -3.100 1.00 95.38 193 ASP A O 1
ATOM 1461 N N . ILE A 1 194 ? -8.806 -11.132 -3.923 1.00 95.12 194 ILE A N 1
ATOM 1462 C CA . ILE A 1 194 ? -10.234 -11.461 -3.810 1.00 95.12 194 ILE A CA 1
ATOM 1463 C C . ILE A 1 194 ? -10.789 -11.692 -5.219 1.00 95.12 194 ILE A C 1
ATOM 1465 O O . ILE A 1 194 ? -10.396 -11.005 -6.164 1.00 95.12 194 ILE A O 1
ATOM 1469 N N . ALA A 1 195 ? -11.657 -12.699 -5.346 1.00 84.25 195 ALA A N 1
ATOM 1470 C CA . ALA A 1 195 ? -12.274 -13.109 -6.607 1.00 84.25 195 ALA A CA 1
ATOM 1471 C C . ALA A 1 195 ? -13.311 -12.104 -7.129 1.00 84.25 195 ALA A C 1
ATOM 1473 O O . ALA A 1 195 ? -13.981 -11.455 -6.294 1.00 84.25 195 ALA A O 1
#

Radius of gyration: 15.89 Å; chains: 1; bounding box: 40×40×37 Å